Protein AF-0000000066668862 (afdb_homodimer)

Secondary structure (DSSP, 8-state):
----B----EEEEETTS-EEESSS-EEEES-GGGSHHHHTTSSEEEE--S-TTS-SS-EEEEEETTEEEEEE-S-SS-EEEE-TT----EEE-SS-EE--TT-EEEETTEEEEEEE-SS---/----B----EEEEETTS-EEESSS-EEEES-GGGSHHHHTTSSEEEE--S-TTS-SS-EEEEEETTEEEEEE-S-SS-EEEE-TT----EEE-SS-EE--TT-EEEETTEEEEEEE-SS---

Radius of gyration: 17.44 Å; Cα contacts (8 Å, |Δi|>4): 646; chains: 2; bounding box: 41×53×40 Å

InterPro domains:
  IPR000253 Forkhead-associated (FHA) domain [PF00498] (26-107)
  IPR000253 Forkhead-associated (FHA) domain [PS50006] (26-81)
  IPR008984 SMAD/FHA domain superfamily [SSF49879] (19-117)

Organism: Nocardia brasiliensis (strain ATCC 700358 / HUJEG-1) (NCBI:txid1133849)

Foldseek 3Di:
DQDDQDDFQFWWAKPVGDTHTQRAKEFEFQASCVDPCCVVVRHPYDHDHDDPQTHNGFKMWHADPSWIWIAGPPGPNAKWKDAAPDPDTDGHHRDIDTDDAQMWMDRPNIIIHTHGDPPDDD/DQDDQDDFQFWWAKPVGDTHTQRAKEFEFQASCVDPCCVVVRHPYDHDHDDPQTHNGFKMWHADPSWIWIAGPPRPNAKWKDAAPDPDTDGHHRDIDTDDAQMWMDRPHIIIHTHGDPPPDD

Sequence (244 aa):
MRPVLDRAVGALILENGTAYPLDRPYVIGRGPQADDAVRAATAAPIVIQRDRHVSRVHAYVSVDDGKVFVRDATATSGTFIAPPGTDQWTRITTSPTELRPGWSVRISDRVLTYRPDDHPTPMRPVLDRAVGALILENGTAYPLDRPYVIGRGPQADDAVRAATAAPIVIQRDRHVSRVHAYVSVDDGKVFVRDATATSGTFIAPPGTDQWTRITTSPTELRPGWSVRISDRVLTYRPDDHPTP

pLDDT: mean 91.56, std 14.8, range [28.53, 98.88]

Nearest PDB structures (foldseek):
  5a8i-assembly1_A  TM=7.185E-01  e=4.587E-07  Sulfolobus acidocaldarius
  2ff4-assembly1_A  TM=8.086E-01  e=5.808E-06  Mycobacterium tuberculosis H37Rv
  8p5x-assembly1_G  TM=7.667E-01  e=9.121E-06  Corynebacterium glutamicum ATCC 13032
  2aff-assembly1_A  TM=7.527E-01  e=2.126E-05  Homo sapiens
  5w7x-assembly2_A  TM=7.579E-01  e=1.293E-04  Homo sapiens

Structure (mmCIF, N/CA/C/O backbone):
data_AF-0000000066668862-model_v1
#
loop_
_entity.id
_entity.type
_entity.pdbx_description
1 polymer 'FHA domain-containing protein'
#
loop_
_atom_site.group_PDB
_atom_site.id
_atom_site.type_symbol
_atom_site.label_atom_id
_atom_site.label_alt_id
_atom_site.label_comp_id
_atom_site.label_asym_id
_atom_site.label_entity_id
_atom_site.label_seq_id
_atom_site.pdbx_PDB_ins_code
_atom_site.Cartn_x
_atom_site.Cartn_y
_atom_site.Cartn_z
_atom_site.occupancy
_atom_site.B_iso_or_equiv
_atom_site.auth_seq_id
_atom_site.auth_comp_id
_atom_site.auth_asym_id
_atom_site.auth_atom_id
_atom_site.pdbx_PDB_model_num
ATOM 1 N N . MET A 1 1 ? -13.789 -10.07 12.711 1 28.53 1 MET A N 1
ATOM 2 C CA . MET A 1 1 ? -14.594 -9.484 11.641 1 28.53 1 MET A CA 1
ATOM 3 C C . MET A 1 1 ? -13.781 -8.477 10.836 1 28.53 1 MET A C 1
ATOM 5 O O . MET A 1 1 ? -13.156 -7.578 11.406 1 28.53 1 MET A O 1
ATOM 9 N N . ARG A 1 2 ? -13.266 -8.875 9.727 1 38.34 2 ARG A N 1
ATOM 10 C CA . ARG A 1 2 ? -12.422 -7.969 8.953 1 38.34 2 ARG A CA 1
ATOM 11 C C . ARG A 1 2 ? -13.164 -6.684 8.609 1 38.34 2 ARG A C 1
ATOM 13 O O . ARG A 1 2 ? -14.32 -6.723 8.18 1 38.34 2 ARG A O 1
ATOM 20 N N . PRO A 1 3 ? -12.617 -5.617 8.914 1 41.16 3 PRO A N 1
ATOM 21 C CA . PRO A 1 3 ? -13.398 -4.383 8.789 1 41.16 3 PRO A CA 1
ATOM 22 C C . PRO A 1 3 ? -13.945 -4.172 7.375 1 41.16 3 PRO A C 1
ATOM 24 O O . PRO A 1 3 ? -13.336 -4.629 6.402 1 41.16 3 PRO A O 1
ATOM 27 N N . VAL A 1 4 ? -15.211 -4 7.25 1 42.44 4 VAL A N 1
ATOM 28 C CA . VAL A 1 4 ? -15.922 -3.527 6.07 1 42.44 4 VAL A CA 1
ATOM 29 C C . VAL A 1 4 ? -15.141 -2.393 5.414 1 42.44 4 VAL A C 1
ATOM 31 O O . VAL A 1 4 ? -14.672 -1.479 6.098 1 42.44 4 VAL A O 1
ATOM 34 N N . LEU A 1 5 ? -14.469 -2.723 4.293 1 51.69 5 LEU A N 1
ATOM 35 C CA . LEU A 1 5 ? -13.773 -1.632 3.613 1 51.69 5 LEU A CA 1
ATOM 36 C C . LEU A 1 5 ? -14.742 -0.509 3.26 1 51.69 5 LEU A C 1
ATOM 38 O O . LEU A 1 5 ? -15.844 -0.766 2.764 1 51.69 5 LEU A O 1
ATOM 42 N N . ASP A 1 6 ? -14.57 0.548 3.859 1 60.47 6 ASP A N 1
ATOM 43 C CA . ASP A 1 6 ? -15.352 1.758 3.637 1 60.47 6 ASP A CA 1
ATOM 44 C C . ASP A 1 6 ? -15.031 2.379 2.279 1 60.47 6 ASP A C 1
ATOM 46 O O . ASP A 1 6 ? -14.008 2.053 1.669 1 60.47 6 ASP A O 1
ATOM 50 N N . ARG A 1 7 ? -15.977 2.936 1.61 1 76.31 7 ARG A N 1
ATOM 51 C CA . ARG A 1 7 ? -15.719 3.85 0.502 1 76.31 7 ARG A CA 1
ATOM 52 C C . ARG A 1 7 ? -14.586 4.812 0.844 1 76.31 7 ARG A C 1
ATOM 54 O O . ARG A 1 7 ? -14.547 5.371 1.942 1 76.31 7 ARG A O 1
ATOM 61 N N . ALA A 1 8 ? -13.609 4.832 -0.109 1 91.56 8 ALA A N 1
ATOM 62 C CA . ALA A 1 8 ? -12.5 5.746 0.144 1 91.56 8 ALA A CA 1
ATOM 63 C C . ALA A 1 8 ? -12.992 7.191 0.235 1 91.56 8 ALA A C 1
ATOM 65 O O . ALA A 1 8 ? -13.828 7.621 -0.562 1 91.56 8 ALA A O 1
ATOM 66 N N . VAL A 1 9 ? -12.578 7.902 1.151 1 93.94 9 VAL A N 1
ATOM 67 C CA . VAL A 1 9 ? -12.938 9.305 1.314 1 93.94 9 VAL A CA 1
ATOM 68 C C . VAL A 1 9 ? -12.008 10.18 0.476 1 93.94 9 VAL A C 1
ATOM 70 O O . VAL A 1 9 ? -12.195 11.391 0.39 1 93.94 9 VAL A O 1
ATOM 73 N N . GLY A 1 10 ? -11.07 9.633 -0.151 1 96.75 10 GLY A N 1
ATOM 74 C CA . GLY A 1 10 ? -10 10.258 -0.915 1 96.75 10 GLY A CA 1
ATOM 75 C C . GLY A 1 10 ? -8.734 9.43 -0.948 1 96.75 10 GLY A C 1
ATOM 76 O O . GLY A 1 10 ? -8.789 8.195 -0.902 1 96.75 10 GLY A O 1
ATOM 77 N N . ALA A 1 11 ? -7.641 10.109 -1.161 1 98.19 11 ALA A N 1
ATOM 78 C CA . ALA A 1 11 ? -6.355 9.422 -1.232 1 98.19 11 ALA A CA 1
ATOM 79 C C . ALA A 1 11 ? -5.242 10.266 -0.619 1 98.19 11 ALA A C 1
ATOM 81 O O . ALA A 1 11 ? -5.344 11.492 -0.563 1 98.19 11 ALA A O 1
ATOM 82 N N . LEU A 1 12 ? -4.297 9.617 -0.032 1 98.31 12 LEU A N 1
ATOM 83 C CA . LEU A 1 12 ? -3.012 10.234 0.285 1 98.31 12 LEU A CA 1
ATOM 84 C C . LEU A 1 12 ? -2.062 10.156 -0.907 1 98.31 12 LEU A C 1
ATOM 86 O O . LEU A 1 12 ? -1.778 9.07 -1.412 1 98.31 12 LEU A O 1
ATOM 90 N N . ILE A 1 13 ? -1.601 11.266 -1.36 1 98 13 ILE A N 1
ATOM 91 C CA . ILE A 1 13 ? -0.824 11.328 -2.594 1 98 13 ILE A CA 1
ATOM 92 C C . ILE A 1 13 ? 0.616 11.727 -2.281 1 98 13 ILE A C 1
ATOM 94 O O . ILE A 1 13 ? 0.86 12.805 -1.729 1 98 13 ILE A O 1
ATOM 98 N N . LEU A 1 14 ? 1.562 10.844 -2.654 1 96.81 14 LEU A N 1
ATOM 99 C CA . LEU A 1 14 ? 2.979 11.18 -2.572 1 96.81 14 LEU A CA 1
ATOM 100 C C . LEU A 1 14 ? 3.363 12.18 -3.658 1 96.81 14 LEU A C 1
ATOM 102 O O . LEU A 1 14 ? 2.656 12.32 -4.66 1 96.81 14 LEU A O 1
ATOM 106 N N . GLU A 1 15 ? 4.473 12.781 -3.463 1 93.94 15 GLU A N 1
ATOM 107 C CA . GLU A 1 15 ? 4.922 13.82 -4.387 1 93.94 15 GLU A CA 1
ATOM 108 C C . GLU A 1 15 ? 5.094 13.266 -5.797 1 93.94 15 GLU A C 1
ATOM 110 O O . GLU A 1 15 ? 4.879 13.977 -6.781 1 93.94 15 GLU A O 1
ATOM 115 N N . ASN A 1 16 ? 5.477 12.031 -5.84 1 91.88 16 ASN A N 1
ATOM 116 C CA . ASN A 1 16 ? 5.703 11.438 -7.156 1 91.88 16 ASN A CA 1
ATOM 117 C C . ASN A 1 16 ? 4.395 10.984 -7.801 1 91.88 16 ASN A C 1
ATOM 119 O O . ASN A 1 16 ? 4.406 10.391 -8.883 1 91.88 16 ASN A O 1
ATOM 123 N N . GLY A 1 17 ? 3.336 11.164 -7.164 1 94.25 17 GLY A N 1
ATOM 124 C CA . GLY A 1 17 ? 2.037 10.844 -7.738 1 94.25 17 GLY A CA 1
ATOM 125 C C . GLY A 1 17 ? 1.466 9.531 -7.238 1 94.25 17 GLY A C 1
ATOM 126 O O . GLY A 1 17 ? 0.327 9.188 -7.559 1 94.25 17 GLY A O 1
ATOM 127 N N . THR A 1 18 ? 2.189 8.789 -6.488 1 95.44 18 THR A N 1
ATOM 128 C CA . THR A 1 18 ? 1.672 7.551 -5.91 1 95.44 18 THR A CA 1
ATOM 129 C C . THR A 1 18 ? 0.502 7.844 -4.977 1 95.44 18 THR A C 1
ATOM 131 O O . THR A 1 18 ? 0.62 8.664 -4.062 1 95.44 18 THR A O 1
ATOM 134 N N . ALA A 1 19 ? -0.588 7.148 -5.262 1 97.88 19 ALA A N 1
ATOM 135 C CA . ALA A 1 19 ? -1.798 7.426 -4.492 1 97.88 19 ALA A CA 1
ATOM 136 C C . ALA A 1 19 ? -2.211 6.207 -3.668 1 97.88 19 ALA A C 1
ATOM 138 O O . ALA A 1 19 ? -2.221 5.082 -4.172 1 97.88 19 ALA A O 1
ATOM 139 N N . TYR A 1 20 ? -2.48 6.422 -2.404 1 97.75 20 TYR A N 1
ATOM 140 C CA . TYR A 1 20 ? -2.992 5.422 -1.478 1 97.75 20 TYR A CA 1
ATOM 141 C C . TYR A 1 20 ? -4.441 5.711 -1.105 1 97.75 20 TYR A C 1
ATOM 143 O O . TYR A 1 20 ? -4.73 6.703 -0.434 1 97.75 20 TYR A O 1
ATOM 151 N N . PRO A 1 21 ? -5.355 4.867 -1.525 1 96.06 21 PRO A N 1
ATOM 152 C CA . PRO A 1 21 ? -6.754 5.133 -1.187 1 96.06 21 PRO A CA 1
ATOM 153 C C . PRO A 1 21 ? -6.996 5.195 0.32 1 96.06 21 PRO A C 1
ATOM 155 O O . PRO A 1 21 ? -6.422 4.406 1.074 1 96.06 21 PRO A O 1
ATOM 158 N N . LEU A 1 22 ? -7.812 6.137 0.758 1 95.38 22 LEU A N 1
ATOM 159 C CA . LEU A 1 22 ? -8.117 6.312 2.174 1 95.38 22 LEU A CA 1
ATOM 160 C C . LEU A 1 22 ? -9.422 5.621 2.543 1 95.38 22 LEU A C 1
ATOM 162 O O . LEU A 1 22 ? -10.406 6.285 2.867 1 95.38 22 LEU A O 1
ATOM 166 N N . ASP A 1 23 ? -9.344 4.406 2.568 1 92.44 23 ASP A N 1
ATOM 167 C CA . ASP A 1 23 ? -10.469 3.555 2.93 1 92.44 23 ASP A CA 1
ATOM 168 C C . ASP A 1 23 ? -10.07 2.527 3.984 1 92.44 23 ASP A C 1
ATOM 170 O O . ASP A 1 23 ? -10.805 1.571 4.238 1 92.44 23 ASP A O 1
ATOM 174 N N . ARG A 1 24 ? -8.828 2.703 4.516 1 92.75 24 ARG A N 1
ATOM 175 C CA . ARG A 1 24 ? -8.266 1.82 5.535 1 92.75 24 ARG A CA 1
ATOM 176 C C . ARG A 1 24 ? -7.156 2.516 6.309 1 92.75 24 ARG A C 1
ATOM 178 O O . ARG A 1 24 ? -6.676 3.574 5.898 1 92.75 24 ARG A O 1
ATOM 185 N N . PRO A 1 25 ? -6.832 1.859 7.41 1 96.06 25 PRO A N 1
ATOM 186 C CA . PRO A 1 25 ? -5.664 2.406 8.102 1 96.06 25 PRO A CA 1
ATOM 187 C C . PRO A 1 25 ? -4.352 2.084 7.391 1 96.06 25 PRO A C 1
ATOM 189 O O . PRO A 1 25 ? -4.25 1.06 6.711 1 96.06 25 PRO A O 1
ATOM 192 N N . TYR A 1 26 ? -3.389 2.977 7.586 1 98.31 26 TYR A N 1
ATOM 193 C CA . TYR A 1 26 ? -2.039 2.783 7.062 1 98.31 26 TYR A CA 1
ATOM 194 C C . TYR A 1 26 ? -1.003 2.922 8.172 1 98.31 26 TYR A C 1
ATOM 196 O O . TYR A 1 26 ? -1.2 3.68 9.125 1 98.31 26 TYR A O 1
ATOM 204 N N . VAL A 1 27 ? 0.008 2.17 8.062 1 98.75 27 VAL A N 1
ATOM 205 C CA . VAL A 1 27 ? 1.233 2.352 8.836 1 98.75 27 VAL A CA 1
ATOM 206 C C . VAL A 1 27 ? 2.367 2.787 7.91 1 98.75 27 VAL A C 1
ATOM 208 O O . VAL A 1 27 ? 2.643 2.131 6.902 1 98.75 27 VAL A O 1
ATOM 211 N N . ILE A 1 28 ? 2.906 3.928 8.266 1 98.62 28 ILE A N 1
ATOM 212 C CA . ILE A 1 28 ? 3.957 4.508 7.438 1 98.62 28 ILE A CA 1
ATOM 213 C C . ILE A 1 28 ? 5.312 4.332 8.125 1 98.62 28 ILE A C 1
ATOM 215 O O . ILE A 1 28 ? 5.445 4.586 9.32 1 98.62 28 ILE A O 1
ATOM 219 N N . GLY A 1 29 ? 6.312 3.934 7.43 1 97.81 29 GLY A N 1
ATOM 220 C CA . GLY A 1 29 ? 7.66 3.85 7.977 1 97.81 29 GLY A CA 1
ATOM 221 C C . GLY A 1 29 ? 8.625 3.102 7.074 1 97.81 29 GLY A C 1
ATOM 222 O O . GLY A 1 29 ? 8.281 2.746 5.945 1 97.81 29 GLY A O 1
ATOM 223 N N . ARG A 1 30 ? 9.859 2.891 7.492 1 95.25 30 ARG A N 1
ATOM 224 C CA . ARG A 1 30 ? 10.875 2.145 6.762 1 95.25 30 ARG A CA 1
ATOM 225 C C . ARG A 1 30 ? 10.609 0.645 6.824 1 95.25 30 ARG A C 1
ATOM 227 O O . ARG A 1 30 ? 10.977 -0.095 5.91 1 95.25 30 ARG A O 1
ATOM 234 N N . GLY A 1 31 ? 9.969 0.181 7.895 1 95.88 31 GLY A N 1
ATOM 235 C CA . GLY A 1 31 ? 9.656 -1.215 8.156 1 95.88 31 GLY A CA 1
ATOM 236 C C . GLY A 1 31 ? 8.312 -1.404 8.836 1 95.88 31 GLY A C 1
ATOM 237 O O . GLY A 1 31 ? 8.25 -1.905 9.961 1 95.88 31 GLY A O 1
ATOM 238 N N . PRO A 1 32 ? 7.254 -1.019 8.078 1 97.25 32 PRO A N 1
ATOM 239 C CA . PRO A 1 32 ? 5.926 -1.04 8.695 1 97.25 32 PRO A CA 1
ATOM 240 C C . PRO A 1 32 ? 5.523 -2.432 9.18 1 97.25 32 PRO A C 1
ATOM 242 O O . PRO A 1 32 ? 4.629 -2.564 10.023 1 97.25 32 PRO A O 1
ATOM 245 N N . GLN A 1 33 ? 6.223 -3.436 8.688 1 95.88 33 GLN A N 1
ATOM 246 C CA . GLN A 1 33 ? 5.926 -4.801 9.102 1 95.88 33 GLN A CA 1
ATOM 247 C C . GLN A 1 33 ? 6.23 -5.004 10.586 1 95.88 33 GLN A C 1
ATOM 249 O O . GLN A 1 33 ? 5.824 -6.004 11.18 1 95.88 33 GLN A O 1
ATOM 254 N N . ALA A 1 34 ? 6.953 -4.113 11.156 1 97.62 34 ALA A N 1
ATOM 255 C CA . ALA A 1 34 ? 7.23 -4.184 12.586 1 97.62 34 ALA A CA 1
ATOM 256 C C . ALA A 1 34 ? 5.973 -3.906 13.406 1 97.62 34 ALA A C 1
ATOM 258 O O . ALA A 1 34 ? 5.941 -4.152 14.609 1 97.62 34 ALA A O 1
ATOM 259 N N . ASP A 1 35 ? 4.93 -3.379 12.836 1 97.88 35 ASP A N 1
ATOM 260 C CA . ASP A 1 35 ? 3.656 -3.1 13.492 1 97.88 35 ASP A CA 1
ATOM 261 C C . ASP A 1 35 ? 2.719 -4.301 13.398 1 97.88 35 ASP A C 1
ATOM 263 O O . ASP A 1 35 ? 2.57 -4.906 12.336 1 97.88 35 ASP A O 1
ATOM 267 N N . ASP A 1 36 ? 2.021 -4.543 14.445 1 96.62 36 ASP A N 1
ATOM 268 C CA . ASP A 1 36 ? 1.137 -5.699 14.531 1 96.62 36 ASP A CA 1
ATOM 269 C C . ASP A 1 36 ? -0.021 -5.582 13.547 1 96.62 36 ASP A C 1
ATOM 271 O O . ASP A 1 36 ? -0.464 -6.586 12.977 1 96.62 36 ASP A O 1
ATOM 275 N N . ALA A 1 37 ? -0.556 -4.43 13.367 1 96.44 37 ALA A N 1
ATOM 276 C CA . ALA A 1 37 ? -1.706 -4.25 12.484 1 96.44 37 ALA A CA 1
ATOM 277 C C . ALA A 1 37 ? -1.347 -4.586 11.039 1 96.44 37 ALA A C 1
ATOM 279 O O . ALA A 1 37 ? -2.184 -5.09 10.289 1 96.44 37 ALA A O 1
ATOM 280 N N . VAL A 1 38 ? -0.085 -4.273 10.648 1 97.44 38 VAL A N 1
ATOM 281 C CA . VAL A 1 38 ? 0.371 -4.617 9.305 1 97.44 38 VAL A CA 1
ATOM 282 C C . VAL A 1 38 ? 0.588 -6.125 9.195 1 97.44 38 VAL A C 1
ATOM 284 O O . VAL A 1 38 ? 0.171 -6.75 8.227 1 97.44 38 VAL A O 1
ATOM 287 N N . ARG A 1 39 ? 1.138 -6.699 10.234 1 95.69 39 ARG A N 1
ATOM 288 C CA . ARG A 1 39 ? 1.365 -8.141 10.219 1 95.69 39 ARG A CA 1
ATOM 289 C C . ARG A 1 39 ? 0.046 -8.906 10.156 1 95.69 39 ARG A C 1
ATOM 291 O O . ARG A 1 39 ? -0.038 -9.961 9.531 1 95.69 39 ARG A O 1
ATOM 298 N N . ALA A 1 40 ? -0.906 -8.328 10.812 1 92.56 40 ALA A N 1
ATOM 299 C CA . ALA A 1 40 ? -2.225 -8.953 10.859 1 92.56 40 ALA A CA 1
ATOM 300 C C . ALA A 1 40 ? -3.068 -8.547 9.656 1 92.56 40 ALA A C 1
ATOM 302 O O . ALA A 1 40 ? -4.219 -8.969 9.523 1 92.56 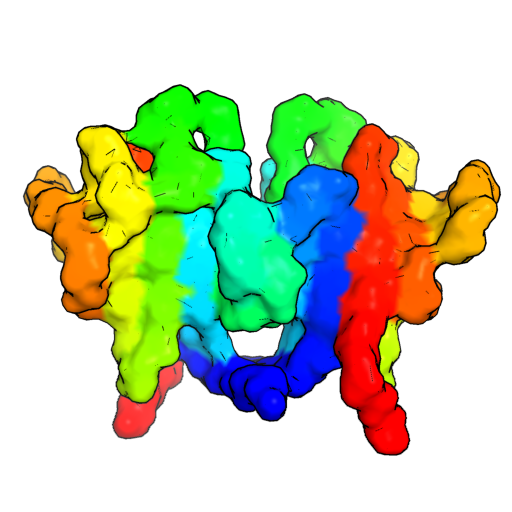40 ALA A O 1
ATOM 303 N N . ALA A 1 41 ? -2.549 -7.703 8.812 1 93.25 41 ALA A N 1
ATOM 304 C CA . ALA A 1 41 ? -3.207 -7.23 7.594 1 93.25 41 ALA A CA 1
ATOM 305 C C . ALA A 1 41 ? -4.488 -6.465 7.926 1 93.25 41 ALA A C 1
ATOM 307 O O . ALA A 1 41 ? -5.457 -6.504 7.164 1 93.25 41 ALA A O 1
ATOM 308 N N . THR A 1 42 ? -4.52 -5.863 9.094 1 92.88 42 THR A N 1
ATOM 309 C CA . THR A 1 42 ? -5.648 -5.008 9.438 1 92.88 42 THR A CA 1
ATOM 310 C C . THR A 1 42 ? -5.336 -3.545 9.133 1 92.88 42 THR A C 1
ATOM 312 O O . THR A 1 42 ? -6.223 -2.691 9.188 1 92.88 42 THR A O 1
ATOM 315 N N . ALA A 1 43 ? -4.137 -3.277 8.812 1 95.62 43 ALA A N 1
ATOM 316 C CA . ALA A 1 43 ? -3.652 -2.033 8.219 1 95.62 43 ALA A CA 1
ATOM 317 C C . ALA A 1 43 ? -2.74 -2.312 7.031 1 95.62 43 ALA A C 1
ATOM 319 O O . ALA A 1 43 ? -2.164 -3.396 6.922 1 95.62 43 ALA A O 1
ATOM 320 N N . ALA A 1 44 ? -2.701 -1.414 6.172 1 97.12 44 ALA A N 1
ATOM 321 C CA . ALA A 1 44 ? -1.798 -1.56 5.035 1 97.12 44 ALA A CA 1
ATOM 322 C C . ALA A 1 44 ? -0.51 -0.771 5.25 1 97.12 44 ALA A C 1
ATOM 324 O O . ALA A 1 44 ? -0.5 0.226 5.977 1 97.12 44 ALA A O 1
ATOM 325 N N . PRO A 1 45 ? 0.562 -1.191 4.625 1 98 45 PRO A N 1
ATOM 326 C CA . PRO A 1 45 ? 1.839 -0.488 4.762 1 98 45 PRO A CA 1
ATOM 327 C C . PRO A 1 45 ? 2.02 0.613 3.719 1 98 45 PRO A C 1
ATOM 329 O O . PRO A 1 45 ? 1.592 0.46 2.572 1 98 45 PRO A O 1
ATOM 332 N N . ILE A 1 46 ? 2.566 1.67 4.09 1 97.94 46 ILE A N 1
ATOM 333 C CA . ILE A 1 46 ? 3.246 2.621 3.217 1 97.94 46 ILE A CA 1
ATOM 334 C C . ILE A 1 46 ? 4.738 2.646 3.541 1 97.94 46 ILE A C 1
ATOM 336 O O . ILE A 1 46 ? 5.148 3.193 4.566 1 97.94 46 ILE A O 1
ATOM 340 N N . VAL A 1 47 ? 5.469 2.111 2.682 1 95.62 47 VAL A N 1
ATOM 341 C CA . VAL A 1 47 ? 6.891 1.926 2.959 1 95.62 47 VAL A CA 1
ATOM 342 C C . VAL A 1 47 ? 7.684 3.109 2.408 1 95.62 47 VAL A C 1
ATOM 344 O O . VAL A 1 47 ? 7.59 3.43 1.222 1 95.62 47 VAL A O 1
ATOM 347 N N . ILE A 1 48 ? 8.391 3.764 3.227 1 92.38 48 ILE A N 1
ATOM 348 C CA . ILE A 1 48 ? 9.352 4.793 2.846 1 92.38 48 ILE A CA 1
ATOM 349 C C . ILE A 1 48 ? 10.766 4.238 2.957 1 92.38 48 ILE A C 1
ATOM 351 O O . ILE A 1 48 ? 11.242 3.947 4.055 1 92.38 48 ILE A O 1
ATOM 355 N N . GLN A 1 49 ? 11.398 4.027 1.883 1 80.81 49 GLN A N 1
ATOM 356 C CA . GLN A 1 49 ? 12.672 3.312 1.888 1 80.81 49 GLN A CA 1
ATOM 357 C C . GLN A 1 49 ? 13.852 4.277 1.99 1 80.81 49 GLN A C 1
ATOM 359 O O . GLN A 1 49 ? 13.711 5.469 1.697 1 80.81 49 GLN A O 1
ATOM 364 N N . ARG A 1 50 ? 14.953 3.695 2.33 1 79.5 50 ARG A N 1
ATOM 365 C CA . ARG A 1 50 ? 16.312 4.211 2.266 1 79.5 50 ARG A CA 1
ATOM 366 C C . ARG A 1 50 ? 16.406 5.598 2.895 1 79.5 50 ARG A C 1
ATOM 368 O O . ARG A 1 50 ? 17.047 6.496 2.342 1 79.5 50 ARG A O 1
ATOM 375 N N . ASP A 1 51 ? 15.789 5.855 3.971 1 89.44 51 ASP A N 1
ATOM 376 C CA . ASP A 1 51 ? 15.875 7.113 4.703 1 89.44 51 ASP A CA 1
ATOM 377 C C . ASP A 1 51 ? 16.078 6.871 6.199 1 89.44 51 ASP A C 1
ATOM 379 O O . ASP A 1 51 ? 15.148 6.426 6.887 1 89.44 51 ASP A O 1
ATOM 383 N N . ARG A 1 52 ? 17.219 7.184 6.676 1 91.75 52 ARG A N 1
ATOM 384 C CA . ARG A 1 52 ? 17.578 6.895 8.062 1 91.75 52 ARG A CA 1
ATOM 385 C C . ARG A 1 52 ? 16.781 7.766 9.023 1 91.75 52 ARG A C 1
ATOM 387 O O . ARG A 1 52 ? 16.734 7.492 10.227 1 91.75 52 ARG A O 1
ATOM 394 N N . HIS A 1 53 ? 16.234 8.781 8.547 1 95.12 53 HIS A N 1
ATOM 395 C CA . HIS A 1 53 ? 15.461 9.688 9.398 1 95.12 53 HIS A CA 1
ATOM 396 C C . HIS A 1 53 ? 14.023 9.203 9.562 1 95.12 53 HIS A C 1
ATOM 398 O O . HIS A 1 53 ? 13.25 9.797 10.32 1 95.12 53 HIS A O 1
ATOM 404 N N . VAL A 1 54 ? 13.68 8.211 8.922 1 97.5 54 VAL A N 1
ATOM 405 C CA . VAL A 1 54 ? 12.352 7.609 9.023 1 97.5 54 VAL A CA 1
ATOM 406 C C . VAL A 1 54 ? 12.406 6.387 9.938 1 97.5 54 VAL A C 1
ATOM 408 O O . VAL A 1 54 ? 13.18 5.457 9.695 1 97.5 54 VAL A O 1
ATOM 411 N N . SER A 1 55 ? 11.648 6.375 11.039 1 97.88 55 SER A N 1
ATOM 412 C CA . SER A 1 55 ? 11.586 5.242 11.961 1 97.88 55 SER A CA 1
ATOM 413 C C . SER A 1 55 ? 10.953 4.027 11.297 1 97.88 55 SER A C 1
ATOM 415 O O . SER A 1 55 ? 10.297 4.148 10.258 1 97.88 55 SER A O 1
ATOM 417 N N . ARG A 1 56 ? 11.227 2.799 11.828 1 96.62 56 ARG A N 1
ATOM 418 C CA . ARG A 1 56 ? 10.594 1.585 11.32 1 96.62 56 ARG A CA 1
ATOM 419 C C . ARG A 1 56 ? 9.078 1.735 11.258 1 96.62 56 ARG A C 1
ATOM 421 O 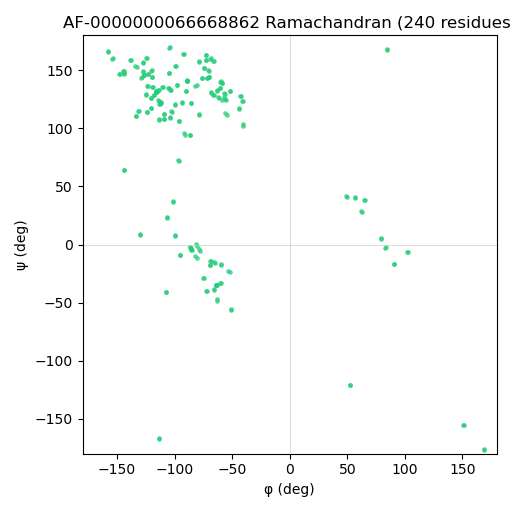O . ARG A 1 56 ? 8.469 1.484 10.219 1 96.62 56 ARG A O 1
ATOM 428 N N . VAL A 1 57 ? 8.516 2.057 12.344 1 98.12 57 VAL A N 1
ATOM 429 C CA . VAL A 1 57 ? 7.129 2.51 12.438 1 98.12 57 VAL A CA 1
ATOM 430 C C . VAL A 1 57 ? 7.094 3.998 12.781 1 98.12 57 VAL A C 1
ATOM 432 O O . VAL A 1 57 ? 7.352 4.383 13.922 1 98.12 57 VAL A O 1
ATOM 435 N N . HIS A 1 58 ? 6.715 4.82 11.789 1 98.81 58 HIS A N 1
ATOM 436 C CA . HIS A 1 58 ? 6.957 6.25 11.945 1 98.81 58 HIS A CA 1
ATOM 437 C C . HIS A 1 58 ? 5.656 7.004 12.211 1 98.81 58 HIS A C 1
ATOM 439 O O . HIS A 1 58 ? 5.637 7.949 13 1 98.81 58 HIS A O 1
ATOM 445 N N . ALA A 1 59 ? 4.598 6.652 11.531 1 98.88 59 ALA A N 1
ATOM 446 C CA . ALA A 1 59 ? 3.314 7.34 11.656 1 98.88 59 ALA A CA 1
ATOM 447 C C . ALA A 1 59 ? 2.156 6.41 11.312 1 98.88 59 ALA A C 1
ATOM 449 O O . ALA A 1 59 ? 2.354 5.367 10.688 1 98.88 59 ALA A O 1
ATOM 450 N N . TYR A 1 60 ? 1.037 6.766 11.75 1 98.81 60 TYR A N 1
ATOM 451 C CA . TYR A 1 60 ? -0.214 6.07 11.469 1 98.81 60 TYR A CA 1
ATOM 452 C C . TYR A 1 60 ? -1.203 6.988 10.758 1 98.81 60 TYR A C 1
ATOM 454 O O . TYR A 1 60 ? -1.269 8.18 11.055 1 98.81 60 TYR A O 1
ATOM 462 N N . VAL A 1 61 ? -1.949 6.441 9.883 1 98.69 61 VAL A N 1
ATOM 463 C CA . VAL A 1 61 ? -3.1 7.09 9.266 1 98.69 61 VAL A CA 1
ATOM 464 C C . VAL A 1 61 ? -4.352 6.238 9.477 1 98.69 61 VAL A C 1
ATOM 466 O O . VAL A 1 61 ? -4.305 5.016 9.352 1 98.69 61 VAL A O 1
ATOM 469 N N . SER A 1 62 ? -5.406 6.883 9.82 1 97.69 62 SER A N 1
ATOM 470 C CA . SER A 1 62 ? -6.68 6.184 9.969 1 97.69 62 SER A CA 1
ATOM 471 C C . SER A 1 62 ? -7.828 6.996 9.375 1 97.69 62 SER A C 1
ATOM 473 O O . SER A 1 62 ? -7.676 8.195 9.109 1 97.69 62 SER A O 1
ATOM 475 N N . VAL A 1 63 ? -8.883 6.324 9.07 1 94.31 63 VAL A N 1
ATOM 476 C CA . VAL A 1 63 ? -10.133 6.93 8.617 1 94.31 63 VAL A CA 1
ATOM 477 C C . VAL A 1 63 ? -11.266 6.559 9.57 1 94.31 63 VAL A C 1
ATOM 479 O O . VAL A 1 63 ? -11.539 5.375 9.789 1 94.31 63 VAL A O 1
ATOM 482 N N . ASP A 1 64 ? -11.781 7.52 10.148 1 92.31 64 ASP A N 1
ATOM 483 C CA . ASP A 1 64 ? -12.875 7.332 11.102 1 92.31 64 ASP A CA 1
ATOM 484 C C . ASP A 1 64 ? -14.031 8.289 10.797 1 92.31 64 ASP A C 1
ATOM 486 O O . ASP A 1 64 ? -13.867 9.508 10.859 1 92.31 64 ASP A O 1
ATOM 490 N N . ASP A 1 65 ? -15.18 7.711 10.414 1 90.12 65 ASP A N 1
ATOM 491 C CA . ASP A 1 65 ? -16.375 8.492 10.141 1 90.12 65 ASP A CA 1
ATOM 492 C C . ASP A 1 65 ? -16.109 9.547 9.062 1 90.12 65 ASP A C 1
ATOM 494 O O . ASP A 1 65 ? -16.391 10.727 9.266 1 90.12 65 ASP A O 1
ATOM 498 N N . GLY A 1 66 ? -15.391 9.164 8.086 1 89.75 66 GLY A N 1
ATOM 499 C CA . GLY A 1 66 ? -15.164 10.016 6.93 1 89.75 66 GLY A CA 1
ATOM 500 C C . GLY A 1 66 ? -14.047 11.023 7.133 1 89.75 66 GLY A C 1
ATOM 501 O O . GLY A 1 66 ? -13.734 11.805 6.23 1 89.75 66 GLY A O 1
ATOM 502 N N . LYS A 1 67 ? -13.562 10.977 8.273 1 95.44 67 LYS A N 1
ATOM 503 C CA . LYS A 1 67 ? -12.461 11.891 8.586 1 95.44 67 LYS A CA 1
ATOM 504 C C . LYS A 1 67 ? -11.125 11.148 8.617 1 95.44 67 LYS A C 1
ATOM 506 O O . LYS A 1 67 ? -11.062 9.984 9.031 1 95.44 67 LYS A O 1
ATOM 511 N N . VAL A 1 68 ? -10.102 11.867 8.219 1 97.81 68 VAL A N 1
ATOM 512 C CA . VAL A 1 68 ? -8.766 11.281 8.18 1 97.81 68 VAL A CA 1
ATOM 513 C C . VAL A 1 68 ? -7.953 11.773 9.375 1 97.81 68 VAL A C 1
ATOM 515 O O . VAL A 1 68 ? -7.969 12.969 9.695 1 97.81 68 VAL A O 1
ATOM 518 N N . PHE A 1 69 ? -7.312 10.875 10.031 1 98.75 69 PHE A N 1
ATOM 519 C CA . PHE A 1 69 ? -6.453 11.219 11.156 1 98.75 69 PHE A CA 1
ATOM 520 C C . PHE A 1 69 ? -5.035 10.711 10.93 1 98.75 69 PHE A C 1
ATOM 522 O O . PHE A 1 69 ? -4.836 9.672 10.297 1 98.75 69 PHE A O 1
ATOM 529 N N . VAL A 1 70 ? -4.062 11.492 11.453 1 98.88 70 VAL A N 1
ATOM 530 C CA . VAL A 1 70 ? -2.658 11.102 11.453 1 98.88 70 VAL A CA 1
ATOM 531 C C . VAL A 1 70 ? -2.076 11.234 12.859 1 98.88 70 VAL A C 1
ATOM 533 O O . VAL A 1 70 ? -2.453 12.141 13.602 1 98.88 70 VAL A O 1
ATOM 536 N N . ARG A 1 71 ? -1.224 10.352 13.195 1 98.75 71 ARG A N 1
ATOM 537 C CA . ARG A 1 71 ? -0.511 10.477 14.461 1 98.75 71 ARG A CA 1
ATOM 538 C C . ARG A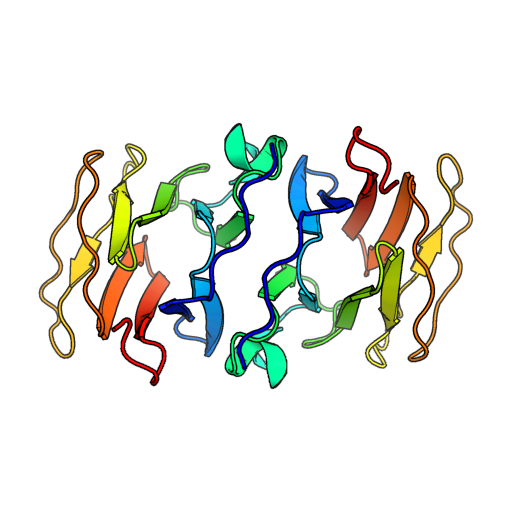 1 71 ? 0.922 9.969 14.336 1 98.75 71 ARG A C 1
ATOM 540 O O . ARG A 1 71 ? 1.204 9.086 13.531 1 98.75 71 ARG A O 1
ATOM 547 N N . ASP A 1 72 ? 1.737 10.578 15.102 1 98.88 72 ASP A N 1
ATOM 548 C CA . ASP A 1 72 ? 3.141 10.188 15.172 1 98.88 72 ASP A CA 1
ATOM 549 C C . ASP A 1 72 ? 3.311 8.906 15.984 1 98.88 72 ASP A C 1
ATOM 551 O O . ASP A 1 72 ? 2.57 8.664 16.938 1 98.88 72 ASP A O 1
ATOM 555 N N . ALA A 1 73 ? 4.234 8.039 15.594 1 98.38 73 ALA A N 1
ATOM 556 C CA . ALA A 1 73 ? 4.523 6.809 16.328 1 98.38 73 ALA A CA 1
ATOM 557 C C . ALA A 1 73 ? 5.789 6.953 17.172 1 98.38 73 ALA A C 1
ATOM 559 O O . ALA A 1 73 ? 6.617 6.043 17.219 1 98.38 73 ALA A O 1
ATOM 560 N N . THR A 1 74 ? 6.02 8.125 17.75 1 96.31 74 THR A N 1
ATOM 561 C CA . THR A 1 74 ? 7.16 8.461 18.594 1 96.31 74 THR A CA 1
ATOM 562 C C . THR A 1 74 ? 8.461 8.422 17.797 1 96.31 74 THR A C 1
ATOM 564 O O . THR A 1 74 ? 9.461 7.875 18.266 1 96.31 74 THR A O 1
ATOM 567 N N . ALA A 1 75 ? 8.352 8.867 16.625 1 95.94 75 ALA A N 1
ATOM 568 C CA . ALA A 1 75 ? 9.523 8.945 15.758 1 95.94 75 ALA A CA 1
ATOM 569 C C . ALA A 1 75 ? 10.477 10.055 16.203 1 95.94 75 ALA A C 1
ATOM 571 O O . ALA A 1 75 ? 10.031 11.109 16.656 1 95.94 75 ALA A O 1
ATOM 572 N N . THR A 1 76 ? 11.758 9.852 16.094 1 93.25 76 THR A N 1
ATOM 573 C CA . THR A 1 76 ? 12.781 10.797 16.5 1 93.25 76 THR A CA 1
ATOM 574 C C . THR A 1 76 ? 12.688 12.086 15.688 1 93.25 76 THR A C 1
ATOM 576 O O . THR A 1 76 ? 12.711 13.188 16.25 1 93.25 76 THR A O 1
ATOM 579 N N . SER A 1 77 ? 12.602 12.016 14.383 1 95.94 77 SER A N 1
ATOM 580 C CA . SER A 1 77 ? 12.594 13.172 13.5 1 95.94 77 SER A CA 1
ATOM 581 C C . SER A 1 77 ? 11.211 13.812 13.438 1 95.94 77 SER A C 1
ATOM 583 O O . SER A 1 77 ? 11.062 14.93 12.938 1 95.94 77 SER A O 1
ATOM 585 N N . GLY A 1 78 ? 10.242 13.117 13.961 1 98.31 78 GLY A N 1
ATOM 586 C CA . GLY A 1 78 ? 8.914 13.688 14.102 1 98.31 78 GLY A CA 1
ATOM 587 C C . GLY A 1 78 ? 8.07 13.555 12.844 1 98.31 78 GLY A C 1
ATOM 588 O O . GLY A 1 78 ? 8.578 13.18 11.789 1 98.31 78 GLY A O 1
ATOM 589 N N . THR A 1 79 ? 6.805 13.797 12.945 1 98.75 79 THR A N 1
ATOM 590 C CA . THR A 1 79 ? 5.793 13.898 11.898 1 98.75 79 THR A CA 1
ATOM 591 C C . THR A 1 79 ? 5.168 15.297 11.883 1 98.75 79 THR A C 1
ATOM 593 O O . THR A 1 79 ? 4.844 15.844 12.938 1 98.75 79 THR A O 1
ATOM 596 N N . PHE A 1 80 ? 5.02 15.852 10.734 1 98.81 80 PHE A N 1
ATOM 597 C CA . PHE A 1 80 ? 4.539 17.219 10.609 1 98.81 80 PHE A CA 1
ATOM 598 C C . PHE A 1 80 ? 3.352 17.297 9.656 1 98.81 80 PHE A C 1
ATOM 600 O O . PHE A 1 80 ? 3.254 16.516 8.711 1 98.81 80 PHE A O 1
ATOM 607 N N . ILE A 1 81 ? 2.441 18.25 9.914 1 98.88 81 ILE A N 1
ATOM 608 C CA . ILE A 1 81 ? 1.352 18.516 8.984 1 98.88 81 ILE A CA 1
ATOM 609 C C . ILE A 1 81 ? 1.318 20 8.641 1 98.88 81 ILE A C 1
ATOM 611 O O . ILE A 1 81 ? 1.85 20.828 9.391 1 98.88 81 ILE A O 1
ATOM 615 N N . ALA A 1 82 ? 0.723 20.297 7.48 1 98.56 82 ALA A N 1
ATOM 616 C CA . ALA A 1 82 ? 0.593 21.688 7.047 1 98.56 82 ALA A CA 1
ATOM 617 C C . ALA A 1 82 ? -0.676 21.891 6.223 1 98.56 82 ALA A C 1
ATOM 619 O O . ALA A 1 82 ? -1.075 21 5.461 1 98.56 82 ALA A O 1
ATOM 620 N N . PRO A 1 83 ? -1.264 23.047 6.34 1 97.5 83 PRO A N 1
ATOM 621 C CA . PRO A 1 83 ? -2.377 23.391 5.449 1 97.5 83 PRO A CA 1
ATOM 622 C C . PRO A 1 83 ? -1.935 23.594 4 1 97.5 83 PRO A C 1
ATOM 624 O O . PRO A 1 83 ? -0.743 23.766 3.734 1 97.5 83 PRO A O 1
ATOM 627 N N . PRO A 1 84 ? -2.949 23.484 3.148 1 96.12 84 PRO A N 1
ATOM 628 C CA . PRO A 1 84 ? -2.605 23.672 1.736 1 96.12 84 PRO A CA 1
ATOM 629 C C . PRO A 1 84 ? -2.018 25.047 1.449 1 96.12 84 PRO A C 1
ATOM 631 O O . PRO A 1 84 ? -2.469 26.047 2.02 1 96.12 84 PRO A O 1
ATOM 634 N N . GLY A 1 85 ? -1.035 25.016 0.605 1 91.75 85 GLY A N 1
ATOM 635 C CA . GLY A 1 85 ? -0.521 26.266 0.076 1 91.75 85 GLY A CA 1
ATOM 636 C C . GLY A 1 85 ? 0.415 26.984 1.033 1 91.75 85 GLY A C 1
ATOM 637 O O . GLY A 1 85 ? 0.778 28.141 0.81 1 91.75 85 GLY A O 1
ATOM 638 N N . THR A 1 86 ? 0.743 26.328 2.178 1 90.31 86 THR A N 1
ATOM 639 C CA . THR A 1 86 ? 1.663 26.969 3.109 1 90.31 86 THR A CA 1
ATOM 640 C C . THR A 1 86 ? 2.854 26.062 3.406 1 90.31 86 THR A C 1
ATOM 642 O O . THR A 1 86 ? 2.814 24.859 3.115 1 90.31 86 THR A O 1
ATOM 645 N N . ASP A 1 87 ? 3.938 26.656 3.893 1 89.75 87 ASP A N 1
ATOM 646 C CA . ASP A 1 87 ? 5.082 25.891 4.387 1 89.75 87 ASP A CA 1
ATOM 647 C C . ASP A 1 87 ? 5.152 25.938 5.914 1 89.75 87 ASP A C 1
ATOM 649 O O . ASP A 1 87 ? 6.234 25.859 6.492 1 89.75 87 ASP A O 1
ATOM 653 N N . GLN A 1 88 ? 4.055 26.172 6.488 1 96.56 88 GLN A N 1
ATOM 654 C CA . GLN A 1 88 ? 3.986 26.172 7.945 1 96.56 88 GLN A CA 1
ATOM 655 C C . GLN A 1 88 ? 3.736 24.766 8.477 1 96.56 88 GLN A C 1
ATOM 657 O O . GLN A 1 88 ? 2.586 24.375 8.68 1 96.56 88 GLN A O 1
ATOM 662 N N . TRP A 1 89 ? 4.738 24.156 8.773 1 98.19 89 TRP A N 1
ATOM 663 C CA . TRP A 1 89 ? 4.656 22.781 9.258 1 98.19 89 TRP A CA 1
ATOM 664 C C . TRP A 1 89 ? 4.516 22.734 10.773 1 98.19 89 TRP A C 1
ATOM 666 O O . TRP A 1 89 ? 5.23 23.438 11.492 1 98.19 89 TRP A O 1
ATOM 676 N N . THR A 1 90 ? 3.627 22 11.258 1 98.31 90 THR A N 1
ATOM 677 C CA . THR A 1 90 ? 3.406 21.797 12.688 1 98.31 90 THR A CA 1
ATOM 678 C C . THR A 1 90 ? 3.711 20.344 13.07 1 98.31 90 THR A C 1
ATOM 680 O O . THR A 1 90 ? 3.182 19.406 12.469 1 98.31 90 THR A O 1
ATOM 683 N N . ARG A 1 91 ? 4.574 20.156 14.008 1 98.56 91 ARG A N 1
ATOM 684 C CA . ARG A 1 91 ? 4.867 18.828 14.516 1 98.56 91 ARG A CA 1
ATOM 685 C C . ARG A 1 91 ? 3.678 18.25 15.281 1 98.56 91 ARG A C 1
ATOM 687 O O . ARG A 1 91 ? 3.098 18.938 16.125 1 98.56 91 ARG A O 1
ATOM 694 N N . ILE A 1 92 ? 3.314 17.078 14.969 1 98.75 92 ILE A N 1
ATOM 695 C CA . ILE A 1 92 ? 2.189 16.453 15.664 1 98.75 92 ILE A CA 1
ATOM 696 C C . ILE A 1 92 ? 2.703 15.414 16.656 1 98.75 92 ILE A C 1
ATOM 698 O O . ILE A 1 92 ? 3.885 15.062 16.641 1 98.75 92 ILE A O 1
ATOM 702 N N . THR A 1 93 ? 1.833 14.875 17.547 1 98.44 93 THR A N 1
ATOM 703 C CA . THR A 1 93 ? 2.195 13.953 18.609 1 98.44 93 THR A CA 1
ATOM 704 C C . THR A 1 93 ? 1.589 12.578 18.375 1 98.44 93 THR A C 1
ATOM 706 O O . THR A 1 93 ? 1.134 12.281 17.266 1 98.44 93 THR A O 1
ATOM 709 N N . THR A 1 94 ? 1.645 11.797 19.406 1 98.62 94 THR A N 1
ATOM 710 C CA . THR A 1 94 ? 1.089 10.445 19.312 1 98.62 94 THR A CA 1
ATOM 711 C C . THR A 1 94 ? -0.431 10.484 19.453 1 98.62 94 THR A C 1
ATOM 713 O O . THR A 1 94 ? -1.097 9.461 19.266 1 98.62 94 THR A O 1
ATOM 716 N N . SER A 1 95 ? -0.975 11.602 19.703 1 98.31 95 SER A N 1
ATOM 717 C CA . SER A 1 95 ? -2.426 11.758 19.703 1 98.31 95 SER A CA 1
ATOM 718 C C . SER A 1 95 ? -2.949 11.953 18.281 1 98.31 95 SER A C 1
ATOM 720 O O . SER A 1 95 ? -2.363 12.695 17.484 1 98.31 95 SER A O 1
ATOM 722 N N . PRO A 1 96 ? -4.039 11.281 17.969 1 98.5 96 PRO A N 1
ATOM 723 C CA . PRO A 1 96 ? -4.59 11.453 16.625 1 98.5 96 PRO A CA 1
ATOM 724 C C . PRO A 1 96 ? -4.895 12.914 16.297 1 98.5 96 PRO A C 1
ATOM 726 O O . PRO A 1 96 ? -5.543 13.609 17.078 1 98.5 96 PRO A O 1
ATOM 729 N N . THR A 1 97 ? -4.426 13.352 15.195 1 98.69 97 THR A N 1
ATOM 730 C CA . THR A 1 97 ? -4.664 14.695 14.664 1 98.69 97 THR A CA 1
ATOM 731 C C . THR A 1 97 ? -5.41 14.625 13.336 1 98.69 97 THR A C 1
ATOM 733 O O . THR A 1 97 ? -5.023 13.867 12.445 1 98.69 97 THR A O 1
ATOM 736 N N . GLU A 1 98 ? -6.469 15.352 13.219 1 98.62 98 GLU A N 1
ATOM 737 C CA . GLU A 1 98 ? -7.227 15.336 11.969 1 98.62 98 GLU A CA 1
ATOM 738 C C . GLU A 1 98 ? -6.41 15.93 10.828 1 98.62 98 GLU A C 1
ATOM 740 O O . GLU A 1 98 ? -5.805 17 10.977 1 98.62 98 GLU A O 1
ATOM 745 N N . LEU A 1 99 ? -6.316 15.25 9.789 1 98.69 99 LEU A N 1
ATOM 746 C CA . LEU A 1 99 ? -5.789 15.75 8.523 1 98.69 99 LEU A CA 1
ATOM 747 C C . LEU A 1 99 ? -6.922 16.203 7.605 1 98.69 99 LEU A C 1
ATOM 749 O O . LEU A 1 99 ? -7.629 15.383 7.023 1 98.69 99 LEU A O 1
ATOM 753 N N . ARG A 1 100 ? -7.102 17.422 7.438 1 97.88 100 ARG A N 1
ATOM 754 C CA . ARG A 1 100 ? -8.203 17.953 6.652 1 97.88 100 ARG A CA 1
ATOM 755 C C . ARG A 1 100 ? -7.918 17.859 5.16 1 97.88 100 ARG A C 1
ATOM 757 O O . ARG A 1 100 ? -6.762 17.766 4.75 1 97.88 100 ARG A O 1
ATOM 764 N N . PRO A 1 101 ? -8.977 17.859 4.371 1 97.25 101 PRO A N 1
ATOM 765 C CA . PRO A 1 101 ? -8.758 17.797 2.922 1 97.25 101 PRO A CA 1
ATOM 766 C C . PRO A 1 101 ? -7.773 18.859 2.432 1 97.25 101 PRO A C 1
ATOM 768 O O . PRO A 1 101 ? -7.883 20.031 2.811 1 97.25 101 PRO A O 1
ATOM 771 N N . GLY A 1 102 ? -6.832 18.422 1.624 1 97.69 102 GLY A N 1
ATOM 772 C CA . GLY A 1 102 ? -5.844 19.328 1.062 1 97.69 102 GLY A CA 1
ATOM 773 C C . GLY A 1 102 ? -4.602 19.469 1.922 1 97.69 102 GLY A C 1
ATOM 774 O O . GLY A 1 102 ? -3.57 19.953 1.457 1 97.69 102 GLY A O 1
ATOM 775 N N . TRP A 1 103 ? -4.688 19.062 3.201 1 98.44 103 TRP A N 1
ATOM 776 C CA . TRP A 1 103 ? -3.535 19.156 4.094 1 98.44 103 TRP A CA 1
ATOM 777 C C . TRP A 1 103 ? -2.488 18.094 3.742 1 98.44 103 TRP A C 1
ATOM 779 O O . TRP A 1 103 ? -2.801 17.094 3.098 1 98.44 103 TRP A O 1
ATOM 789 N N . SER A 1 104 ? -1.258 18.375 4.176 1 98.69 104 SER A N 1
ATOM 790 C CA . SER A 1 104 ? -0.134 17.484 3.881 1 98.69 104 SER A CA 1
ATOM 791 C C . SER A 1 104 ? 0.506 16.953 5.16 1 98.69 104 SER A C 1
ATOM 793 O O . SER A 1 104 ? 0.451 17.609 6.203 1 98.69 104 SER A O 1
ATOM 795 N N . VAL A 1 105 ? 1.044 15.797 5.09 1 98.69 105 VAL A N 1
ATOM 796 C CA . VAL A 1 105 ? 1.887 15.18 6.109 1 98.69 105 VAL A CA 1
ATOM 797 C C . VAL A 1 105 ? 3.326 15.094 5.605 1 98.69 105 VAL A C 1
ATOM 799 O O . VAL A 1 105 ? 3.566 14.703 4.461 1 98.69 105 VAL A O 1
ATOM 802 N N . ARG A 1 106 ? 4.242 15.438 6.43 1 98.38 106 ARG A N 1
ATOM 803 C CA . ARG A 1 106 ? 5.656 15.344 6.078 1 98.38 106 ARG A CA 1
ATOM 804 C C . ARG A 1 106 ? 6.398 14.414 7.035 1 98.38 106 ARG A C 1
ATOM 806 O O . ARG A 1 106 ? 6.27 14.539 8.25 1 98.38 106 ARG A O 1
ATOM 813 N N . ILE A 1 107 ? 7.043 13.492 6.523 1 98 107 ILE A N 1
ATOM 814 C CA . ILE A 1 107 ? 7.961 12.578 7.199 1 98 107 ILE A CA 1
ATOM 815 C C . ILE A 1 107 ? 9.336 12.641 6.531 1 98 107 ILE A C 1
ATOM 817 O O . ILE A 1 107 ? 9.5 12.211 5.391 1 98 107 ILE A O 1
ATOM 821 N N . SER A 1 108 ? 10.297 13.133 7.262 1 96.75 108 SER A N 1
ATOM 822 C CA . SER A 1 108 ? 11.586 13.422 6.641 1 96.75 108 SER A CA 1
ATOM 823 C C . SER A 1 108 ? 11.414 14.289 5.395 1 96.75 108 SER A C 1
ATOM 825 O O . SER A 1 108 ? 10.812 15.359 5.457 1 96.75 108 SER A O 1
ATOM 827 N N . ASP A 1 109 ? 11.875 13.766 4.246 1 94.44 109 ASP A N 1
ATOM 828 C CA . ASP A 1 109 ? 11.789 14.57 3.031 1 94.44 109 ASP A CA 1
ATOM 829 C C . ASP A 1 109 ? 10.586 14.156 2.188 1 94.44 109 ASP A C 1
ATOM 831 O O . ASP A 1 109 ? 10.375 14.68 1.09 1 94.44 109 ASP A O 1
ATOM 835 N N . ARG A 1 110 ? 9.766 13.312 2.719 1 96.19 110 ARG A N 1
ATOM 836 C CA . ARG A 1 110 ? 8.594 12.852 1.981 1 96.19 110 ARG A CA 1
ATOM 837 C C . ARG A 1 110 ? 7.352 13.633 2.395 1 96.19 110 ARG A C 1
ATOM 839 O O . ARG A 1 110 ? 7.152 13.914 3.578 1 96.19 110 ARG A O 1
ATOM 846 N N . VAL A 1 111 ? 6.602 13.977 1.415 1 97.25 111 VAL A N 1
ATOM 847 C CA . VAL A 1 111 ? 5.359 14.695 1.662 1 97.25 111 VAL A CA 1
ATOM 848 C C . VAL A 1 111 ? 4.191 13.945 1.032 1 97.25 111 VAL A C 1
ATOM 850 O O . VAL A 1 111 ? 4.246 13.57 -0.141 1 97.25 111 VAL A O 1
ATOM 853 N N . LEU A 1 112 ? 3.152 13.695 1.766 1 98.19 112 LEU A N 1
ATOM 854 C CA . LEU A 1 112 ? 1.893 13.109 1.32 1 98.19 112 LEU A CA 1
ATOM 855 C C . LEU A 1 112 ? 0.742 14.094 1.5 1 98.19 112 LEU A C 1
ATOM 857 O O . LEU A 1 112 ? 0.574 14.672 2.578 1 98.19 112 LEU A O 1
ATOM 861 N N . THR A 1 113 ? -0.053 14.266 0.497 1 98.44 113 THR A N 1
ATOM 862 C CA . THR A 1 113 ? -1.159 15.211 0.534 1 98.44 113 THR A CA 1
ATOM 863 C C . THR A 1 113 ? -2.5 14.484 0.473 1 98.44 113 THR A C 1
ATOM 865 O O . THR A 1 113 ? -2.672 13.555 -0.319 1 98.44 113 THR A O 1
ATOM 868 N N . TYR A 1 114 ? -3.402 14.883 1.37 1 98.81 114 TYR A N 1
ATOM 869 C CA . TYR A 1 114 ? -4.754 14.336 1.36 1 98.81 114 TYR A CA 1
ATOM 870 C C . TYR A 1 114 ? -5.598 14.992 0.272 1 98.81 114 TYR A C 1
ATOM 872 O O . TYR A 1 114 ? -5.918 16.188 0.355 1 98.81 114 TYR A O 1
ATOM 880 N N . ARG A 1 115 ? -5.949 14.258 -0.739 1 97.5 115 ARG A N 1
ATOM 881 C CA . ARG A 1 115 ? -6.902 14.68 -1.762 1 97.5 115 ARG A CA 1
ATOM 882 C C . ARG A 1 115 ? -8.266 14.039 -1.532 1 97.5 115 ARG A C 1
ATOM 884 O O . ARG A 1 115 ? -8.406 12.82 -1.621 1 97.5 115 ARG A O 1
ATOM 891 N N . PRO A 1 116 ? -9.266 14.891 -1.217 1 95.44 116 PRO A N 1
ATOM 892 C CA . PRO A 1 116 ? -10.594 14.328 -0.971 1 95.44 116 PRO A CA 1
ATOM 893 C C . PRO A 1 116 ? -11.25 13.797 -2.242 1 95.44 116 PRO A C 1
ATOM 895 O O . PRO A 1 116 ? -10.883 14.203 -3.348 1 95.44 116 PRO A O 1
ATOM 898 N N . ASP A 1 117 ? -12.102 12.734 -2.02 1 87.75 117 ASP A N 1
ATOM 899 C CA . ASP A 1 117 ? -12.938 12.281 -3.129 1 87.75 117 ASP A CA 1
ATOM 900 C C . ASP A 1 117 ? -13.914 13.375 -3.564 1 87.75 117 ASP A C 1
ATOM 902 O O . ASP A 1 117 ? -14.305 14.219 -2.758 1 87.75 117 ASP A O 1
ATOM 906 N N . ASP A 1 118 ? -14.016 13.641 -4.82 1 74.06 118 ASP A N 1
ATOM 907 C CA . ASP A 1 118 ? -14.938 14.656 -5.309 1 74.06 118 ASP A CA 1
ATOM 908 C C . ASP A 1 118 ? -16.344 14.43 -4.77 1 74.06 118 ASP A C 1
ATOM 910 O O . ASP A 1 118 ? -17.188 15.344 -4.785 1 74.06 118 ASP A O 1
ATOM 914 N N . HIS A 1 119 ? -16.703 13.227 -4.379 1 58.62 119 HIS A N 1
ATOM 915 C CA . HIS A 1 119 ? -18.078 13.086 -3.918 1 58.62 119 HIS A CA 1
ATOM 916 C C . HIS A 1 119 ? -18.188 13.312 -2.414 1 58.62 119 HIS A C 1
ATOM 918 O O . HIS A 1 119 ? -17.656 12.531 -1.627 1 58.62 119 HIS A O 1
ATOM 924 N N . PRO A 1 120 ? -18.5 14.5 -1.932 1 46.84 120 PRO A N 1
ATOM 925 C CA . PRO A 1 120 ? -18.609 14.867 -0.517 1 46.84 120 PRO A CA 1
ATOM 926 C C . PRO A 1 120 ? -19.359 13.82 0.308 1 46.84 120 PRO A C 1
ATOM 928 O O . PRO A 1 120 ? -20.234 13.133 -0.214 1 46.84 120 PRO A O 1
ATOM 931 N N . THR A 1 121 ? -18.703 13.148 1.345 1 41.78 121 THR A N 1
ATOM 932 C CA . THR A 1 121 ? -19.531 12.43 2.309 1 41.78 121 THR A CA 1
ATOM 933 C C . THR A 1 121 ? -20.766 13.234 2.67 1 41.78 121 THR A C 1
ATOM 935 O O . THR A 1 121 ? -20.672 14.398 3.061 1 41.78 121 THR A O 1
ATOM 938 N N . PRO A 1 122 ? -21.984 12.641 2.469 1 40.72 122 PRO A N 1
ATOM 939 C CA . PRO A 1 122 ? -23.188 13.406 2.828 1 40.72 122 PRO A CA 1
ATOM 940 C C . PRO A 1 122 ? -23.156 13.906 4.273 1 40.72 122 PRO A C 1
ATOM 942 O O . PRO A 1 122 ? -22.516 13.289 5.125 1 40.72 122 PRO A O 1
ATOM 945 N N . MET B 1 1 ? -18.734 4.715 -9.109 1 29.47 1 MET B N 1
ATOM 946 C CA . MET B 1 1 ? -19.062 4.008 -7.871 1 29.47 1 MET B CA 1
ATOM 947 C C . MET B 1 1 ? -17.812 3.389 -7.25 1 29.47 1 MET B C 1
ATOM 949 O O . MET B 1 1 ? -17.062 2.695 -7.93 1 29.47 1 MET B O 1
ATOM 953 N N . ARG B 1 2 ? -17.25 4.027 -6.234 1 37.81 2 ARG B N 1
ATOM 954 C CA . ARG B 1 2 ? -16.016 3.463 -5.68 1 37.81 2 ARG B CA 1
ATOM 955 C C . ARG B 1 2 ? -16.25 2.039 -5.18 1 37.81 2 ARG B C 1
ATOM 957 O O . ARG B 1 2 ? -17.234 1.766 -4.504 1 37.81 2 ARG B O 1
ATOM 964 N N . PRO B 1 3 ? -15.492 1.169 -5.66 1 39.56 3 PRO B N 1
ATOM 965 C CA . PRO B 1 3 ? -15.812 -0.23 -5.359 1 39.56 3 PRO B CA 1
ATOM 966 C C . PRO B 1 3 ? -15.922 -0.502 -3.861 1 39.56 3 PRO B C 1
ATOM 968 O O . PRO B 1 3 ? -15.281 0.182 -3.057 1 39.56 3 PRO B O 1
ATOM 971 N N . VAL B 1 4 ? -17.016 -1.03 -3.436 1 41.47 4 VAL B N 1
ATOM 972 C CA . VAL B 1 4 ? -17.266 -1.62 -2.125 1 41.47 4 VAL B CA 1
ATOM 973 C C . VAL B 1 4 ? -16.062 -2.438 -1.682 1 41.47 4 VAL B C 1
ATOM 975 O O . VAL B 1 4 ? -15.508 -3.211 -2.465 1 41.47 4 VAL B O 1
ATOM 978 N N . LEU B 1 5 ? -15.258 -1.852 -0.776 1 50.56 5 LEU B N 1
ATOM 979 C CA . LEU B 1 5 ? -14.148 -2.668 -0.291 1 50.56 5 LEU B CA 1
ATOM 980 C C . LEU B 1 5 ? -14.648 -4 0.251 1 50.56 5 LEU B C 1
ATOM 982 O O . LEU B 1 5 ? -15.633 -4.043 1 1 50.56 5 LEU B O 1
ATOM 986 N N . ASP B 1 6 ? -14.344 -4.996 -0.408 1 60.31 6 ASP B N 1
ATOM 987 C CA . ASP B 1 6 ? -14.68 -6.371 -0.054 1 60.31 6 ASP B CA 1
ATOM 988 C C . ASP B 1 6 ? -13.891 -6.832 1.167 1 60.31 6 ASP B C 1
ATOM 990 O O . ASP B 1 6 ? -12.883 -6.219 1.53 1 60.31 6 ASP B O 1
ATOM 994 N N . ARG B 1 7 ? -14.445 -7.613 2.006 1 76 7 ARG B N 1
ATOM 995 C CA . ARG B 1 7 ? -13.695 -8.375 2.996 1 76 7 ARG B CA 1
ATOM 996 C C . ARG B 1 7 ? -12.445 -8.992 2.379 1 76 7 ARG B C 1
ATOM 998 O O . ARG B 1 7 ? -12.5 -9.555 1.281 1 76 7 ARG B O 1
ATOM 1005 N N . ALA B 1 8 ? -11.32 -8.703 3.094 1 91.31 8 ALA B N 1
ATOM 1006 C CA . ALA B 1 8 ? -10.086 -9.273 2.57 1 91.31 8 ALA B CA 1
ATOM 1007 C C . ALA B 1 8 ? -10.156 -10.805 2.543 1 91.31 8 ALA B C 1
ATOM 1009 O O . ALA B 1 8 ? -10.648 -11.422 3.486 1 91.31 8 ALA B O 1
ATOM 1010 N N . VAL B 1 9 ? -9.766 -11.398 1.538 1 93.88 9 VAL B N 1
ATOM 1011 C CA . VAL B 1 9 ? -9.734 -12.852 1.412 1 93.88 9 VAL B CA 1
ATOM 1012 C C . VAL B 1 9 ? -8.43 -13.391 1.989 1 93.88 9 VAL B C 1
ATOM 1014 O O . VAL B 1 9 ? -8.242 -14.609 2.068 1 93.88 9 VAL B O 1
ATOM 1017 N N . GLY B 1 10 ? -7.582 -12.586 2.41 1 96.69 10 GLY B N 1
ATOM 1018 C CA . GLY B 1 10 ? -6.238 -12.859 2.896 1 96.69 10 GLY B CA 1
ATOM 1019 C C . GLY B 1 10 ? -5.277 -11.703 2.666 1 96.69 10 GLY B C 1
ATOM 1020 O O . GLY B 1 10 ? -5.684 -10.539 2.674 1 96.69 10 GLY B O 1
ATOM 1021 N N . ALA B 1 11 ? -4.02 -12.047 2.6 1 98.12 11 ALA B N 1
ATOM 1022 C CA . ALA B 1 11 ? -2.998 -11.023 2.398 1 98.12 11 ALA B CA 1
ATOM 1023 C C . ALA B 1 11 ? -1.863 -11.547 1.521 1 98.12 11 ALA B C 1
ATOM 1025 O O . ALA B 1 11 ? -1.632 -12.75 1.446 1 98.12 11 ALA B O 1
ATOM 1026 N N . LEU B 1 12 ? -1.288 -10.68 0.755 1 98.31 12 LEU B N 1
ATOM 1027 C CA . LEU B 1 12 ? 0.009 -10.922 0.132 1 98.31 12 LEU B CA 1
ATOM 1028 C C . LEU B 1 12 ? 1.145 -10.547 1.078 1 98.31 12 LEU B C 1
ATOM 1030 O O . LEU B 1 12 ? 1.222 -9.406 1.541 1 98.31 12 LEU B O 1
ATOM 1034 N N . ILE B 1 13 ? 1.995 -11.461 1.385 1 98 13 ILE B N 1
ATOM 1035 C CA . ILE B 1 13 ? 3.014 -11.258 2.408 1 98 13 ILE B CA 1
ATOM 1036 C C . ILE B 1 13 ? 4.398 -11.25 1.766 1 98 13 ILE B C 1
ATOM 1038 O O . ILE B 1 13 ? 4.801 -12.234 1.139 1 98 13 ILE B O 1
ATOM 1042 N N . LEU B 1 14 ? 5.117 -10.125 1.944 1 96.88 14 LEU B N 1
ATOM 1043 C CA . LEU B 1 14 ? 6.512 -10.062 1.531 1 96.88 14 LEU B CA 1
ATOM 1044 C C . LEU B 1 14 ? 7.398 -10.875 2.467 1 96.88 14 LEU B C 1
ATOM 1046 O O . LEU B 1 14 ? 7.004 -11.172 3.6 1 96.88 14 LEU B O 1
ATOM 1050 N N . GLU B 1 15 ? 8.555 -11.164 2.002 1 94 15 GLU B N 1
ATOM 1051 C CA . GLU B 1 15 ? 9.469 -12.008 2.766 1 94 15 GLU B CA 1
ATOM 1052 C C . GLU B 1 15 ? 9.797 -11.383 4.117 1 94 15 GLU B C 1
ATOM 1054 O O . GLU B 1 15 ? 10.008 -12.094 5.102 1 94 15 GLU B O 1
ATOM 1059 N N . ASN B 1 16 ? 9.828 -10.094 4.125 1 92.06 16 ASN B N 1
ATOM 1060 C CA . ASN B 1 16 ? 10.172 -9.422 5.371 1 92.06 16 ASN B CA 1
ATOM 1061 C C . ASN B 1 16 ? 8.969 -9.336 6.309 1 92.06 16 ASN B C 1
ATOM 1063 O O . ASN B 1 16 ? 9.055 -8.734 7.383 1 92.06 16 ASN B O 1
ATOM 1067 N N . GLY B 1 17 ? 7.875 -9.797 5.914 1 94.38 17 GLY B N 1
ATOM 1068 C CA . GLY B 1 17 ? 6.703 -9.844 6.777 1 94.38 17 GLY B CA 1
ATOM 1069 C C . GLY B 1 17 ? 5.695 -8.75 6.465 1 94.38 17 GLY B C 1
ATOM 1070 O O . GLY B 1 17 ? 4.609 -8.719 7.047 1 94.38 17 GLY B O 1
ATOM 1071 N N . THR B 1 18 ? 6 -7.855 5.602 1 95.5 18 THR B N 1
ATOM 1072 C CA . THR B 1 18 ? 5.043 -6.832 5.195 1 95.5 18 THR B CA 1
ATOM 1073 C C . THR B 1 18 ? 3.818 -7.465 4.539 1 95.5 18 THR B C 1
ATOM 1075 O O . THR B 1 18 ? 3.949 -8.25 3.596 1 95.5 18 THR B O 1
ATOM 1078 N N . ALA B 1 19 ? 2.664 -7.09 5.086 1 97.88 19 ALA B N 1
ATOM 1079 C CA . ALA B 1 19 ? 1.436 -7.715 4.602 1 97.88 19 ALA B CA 1
ATOM 1080 C C . ALA B 1 19 ? 0.527 -6.688 3.93 1 97.88 19 ALA B C 1
ATOM 1082 O O . ALA B 1 19 ? 0.321 -5.594 4.457 1 97.88 19 ALA B O 1
ATOM 1083 N N . TYR B 1 20 ? 0.049 -7.008 2.758 1 97.75 20 TYR B N 1
ATOM 1084 C CA . TYR B 1 20 ? -0.918 -6.219 2.002 1 97.75 20 TYR B CA 1
ATOM 1085 C C . TYR B 1 20 ? -2.273 -6.91 1.961 1 97.75 20 TYR B C 1
ATOM 1087 O O . TYR B 1 20 ? -2.418 -7.969 1.344 1 97.75 20 TYR B O 1
ATOM 1095 N N . PRO B 1 21 ? -3.266 -6.348 2.6 1 96 21 PRO B N 1
ATOM 1096 C CA . PRO B 1 21 ? -4.574 -7.008 2.58 1 96 21 PRO B CA 1
ATOM 1097 C C . PRO B 1 21 ? -5.121 -7.188 1.168 1 96 21 PRO B C 1
ATOM 1099 O O . PRO B 1 21 ? -4.977 -6.297 0.326 1 96 21 PRO B O 1
ATOM 1102 N N . LEU B 1 22 ? -5.719 -8.344 0.896 1 95.38 22 LEU B N 1
ATOM 1103 C CA . LEU B 1 22 ? -6.273 -8.648 -0.419 1 95.38 22 LEU B CA 1
ATOM 1104 C C . LEU B 1 22 ? -7.77 -8.359 -0.46 1 95.38 22 LEU B C 1
ATOM 1106 O O . LEU B 1 22 ? -8.578 -9.281 -0.582 1 95.38 22 LEU B O 1
ATOM 1110 N N . ASP B 1 23 ? -8.047 -7.18 -0.452 1 92.38 23 ASP B N 1
ATOM 1111 C CA . ASP B 1 23 ? -9.414 -6.684 -0.527 1 92.38 23 ASP B CA 1
ATOM 1112 C C . ASP B 1 23 ? -9.555 -5.605 -1.6 1 92.38 23 ASP B C 1
ATOM 1114 O O . ASP B 1 23 ? -10.562 -4.898 -1.649 1 92.38 23 ASP B O 1
ATOM 1118 N N . ARG B 1 24 ? -8.453 -5.453 -2.4 1 92.56 24 ARG B N 1
ATOM 1119 C CA . ARG B 1 24 ? -8.398 -4.473 -3.479 1 92.56 24 ARG B CA 1
ATOM 1120 C C . ARG B 1 24 ? -7.348 -4.859 -4.516 1 92.56 24 ARG B C 1
ATOM 1122 O O . ARG B 1 24 ? -6.516 -5.738 -4.27 1 92.56 24 ARG B O 1
ATOM 1129 N N . PRO B 1 25 ? -7.496 -4.168 -5.645 1 96.06 25 PRO B N 1
ATOM 1130 C CA . PRO B 1 25 ? -6.414 -4.395 -6.605 1 96.06 25 PRO B CA 1
ATOM 1131 C C . PRO B 1 25 ? -5.113 -3.697 -6.203 1 96.06 25 PRO B C 1
ATOM 1133 O O . PRO B 1 25 ? -5.145 -2.666 -5.527 1 96.06 25 PRO B O 1
ATOM 1136 N N . TYR B 1 26 ? -4.004 -4.285 -6.645 1 98.31 26 TYR B N 1
ATOM 1137 C CA . TYR B 1 26 ? -2.682 -3.707 -6.438 1 98.31 26 TYR B CA 1
ATOM 1138 C C . TYR B 1 26 ? -1.927 -3.588 -7.754 1 98.31 26 TYR B C 1
ATOM 1140 O O . TYR B 1 26 ? -2.121 -4.398 -8.664 1 98.31 26 TYR B O 1
ATOM 1148 N N . VAL B 1 27 ? -1.165 -2.574 -7.852 1 98.75 27 VAL B N 1
ATOM 1149 C CA . VAL B 1 27 ? -0.146 -2.436 -8.883 1 98.75 27 VAL B CA 1
ATOM 1150 C C . VAL B 1 27 ? 1.243 -2.508 -8.258 1 98.75 27 VAL B C 1
ATOM 1152 O O . VAL B 1 27 ? 1.549 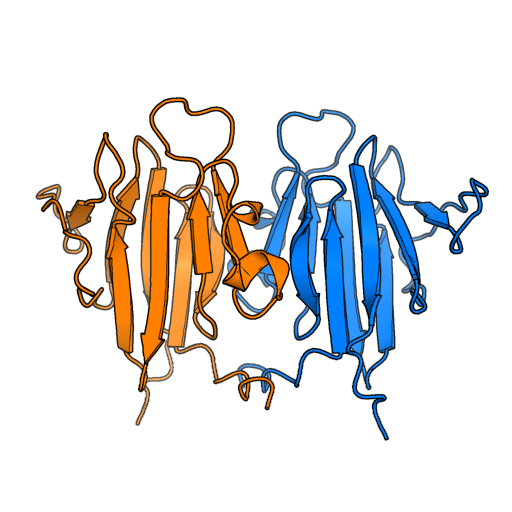-1.762 -7.324 1 98.75 27 VAL B O 1
ATOM 1155 N N . ILE B 1 28 ? 1.979 -3.475 -8.758 1 98.62 28 ILE B N 1
ATOM 1156 C CA . ILE B 1 28 ? 3.312 -3.711 -8.211 1 98.62 28 ILE B CA 1
ATOM 1157 C C . ILE B 1 28 ? 4.367 -3.186 -9.18 1 98.62 28 ILE B C 1
ATOM 1159 O O . ILE B 1 28 ? 4.289 -3.43 -10.391 1 98.62 28 ILE B O 1
ATOM 1163 N N . GLY B 1 29 ? 5.348 -2.498 -8.719 1 97.81 29 GLY B N 1
ATOM 1164 C CA . GLY B 1 29 ? 6.453 -2.059 -9.555 1 97.81 29 GLY B CA 1
ATOM 1165 C C . GLY B 1 29 ? 7.352 -1.044 -8.867 1 97.81 29 GLY B C 1
ATOM 1166 O O . GLY B 1 29 ? 7.184 -0.76 -7.68 1 97.81 29 GLY B O 1
ATOM 1167 N N . ARG B 1 30 ? 8.344 -0.518 -9.547 1 95.31 30 ARG B N 1
ATOM 1168 C CA . ARG B 1 30 ? 9.258 0.505 -9.039 1 95.31 30 ARG B CA 1
ATOM 1169 C C . ARG B 1 30 ? 8.578 1.869 -9 1 95.31 30 ARG B C 1
ATOM 1171 O O . ARG B 1 30 ? 8.914 2.713 -8.164 1 95.31 30 ARG B O 1
ATOM 1178 N N . GLY B 1 31 ? 7.609 2.1 -9.883 1 95.94 31 GLY B N 1
ATOM 1179 C CA . GLY B 1 31 ? 6.867 3.344 -10.023 1 95.94 31 GLY B CA 1
ATOM 1180 C C . GLY B 1 31 ? 5.406 3.129 -10.383 1 95.94 31 GLY B C 1
ATOM 1181 O O . GLY B 1 31 ? 4.953 3.551 -11.445 1 95.94 31 GLY B O 1
ATOM 1182 N N . PRO B 1 32 ? 4.699 2.482 -9.414 1 97.25 32 PRO B N 1
ATOM 1183 C CA . PRO B 1 32 ? 3.312 2.117 -9.711 1 97.25 32 PRO B CA 1
ATOM 1184 C C . PRO B 1 32 ? 2.441 3.326 -10.047 1 97.25 32 PRO B C 1
ATOM 1186 O O . PRO B 1 32 ? 1.382 3.18 -10.656 1 97.25 32 PRO B O 1
ATOM 1189 N N . GLN B 1 33 ? 2.926 4.496 -9.68 1 95.81 33 GLN B N 1
ATOM 1190 C CA . GLN B 1 33 ? 2.176 5.711 -9.969 1 95.81 33 GLN B CA 1
ATOM 1191 C C . GLN B 1 33 ? 2.072 5.945 -11.477 1 95.81 33 GLN B C 1
ATOM 1193 O O . GLN B 1 33 ? 1.282 6.777 -11.93 1 95.81 33 GLN B O 1
ATOM 1198 N N . ALA B 1 34 ? 2.871 5.281 -12.234 1 97.56 34 ALA B N 1
ATOM 1199 C CA . ALA B 1 34 ? 2.787 5.383 -13.688 1 97.56 34 ALA B CA 1
ATOM 1200 C C . ALA B 1 34 ? 1.505 4.742 -14.211 1 97.56 34 ALA B C 1
ATOM 1202 O O . ALA B 1 34 ? 1.135 4.934 -15.375 1 97.56 34 ALA B O 1
ATOM 1203 N N . ASP B 1 35 ? 0.811 3.965 -13.438 1 97.88 35 ASP B N 1
ATOM 1204 C CA . ASP B 1 35 ? -0.448 3.318 -13.797 1 97.88 35 ASP B CA 1
ATOM 1205 C C . ASP B 1 35 ? -1.639 4.215 -13.469 1 97.88 35 ASP B C 1
ATOM 1207 O O . ASP B 1 35 ? -1.706 4.789 -12.375 1 97.88 35 ASP B O 1
ATOM 1211 N N . ASP B 1 36 ? -2.59 4.227 -14.312 1 96.56 36 ASP B N 1
ATOM 1212 C CA . ASP B 1 36 ? -3.76 5.086 -14.164 1 96.56 36 ASP B CA 1
ATOM 1213 C C . ASP B 1 36 ? -4.586 4.684 -12.945 1 96.56 36 ASP B C 1
ATOM 1215 O O . ASP B 1 36 ? -5.145 5.539 -12.258 1 96.56 36 ASP B O 1
ATOM 1219 N N . ALA B 1 37 ? -4.727 3.43 -12.688 1 96.38 37 ALA B N 1
ATOM 1220 C CA . ALA B 1 37 ? -5.547 2.963 -11.57 1 96.38 37 ALA B CA 1
ATOM 1221 C C . ALA B 1 37 ? -4.98 3.436 -10.234 1 96.38 37 ALA B C 1
ATOM 1223 O O . ALA B 1 37 ? -5.734 3.711 -9.297 1 96.38 37 ALA B O 1
ATOM 1224 N N . VAL B 1 38 ? -3.623 3.506 -10.148 1 97.38 38 VAL B N 1
ATOM 1225 C CA . VAL B 1 38 ? -2.988 4.004 -8.93 1 97.38 38 VAL B CA 1
ATOM 1226 C C . VAL B 1 38 ? -3.182 5.512 -8.828 1 97.38 38 VAL B C 1
ATOM 1228 O O . VAL B 1 38 ? -3.525 6.031 -7.762 1 97.38 38 VAL B O 1
ATOM 1231 N N . ARG B 1 39 ? -3.064 6.191 -9.945 1 95.62 39 ARG B N 1
ATOM 1232 C CA . ARG B 1 39 ? -3.254 7.641 -9.938 1 95.62 39 ARG B CA 1
ATOM 1233 C C . ARG B 1 39 ? -4.684 8.008 -9.555 1 95.62 39 ARG B C 1
ATOM 1235 O O . ARG B 1 39 ? -4.914 9.016 -8.891 1 95.62 39 ARG B O 1
ATOM 1242 N N . ALA B 1 40 ? -5.555 7.156 -9.992 1 92.56 40 ALA B N 1
ATOM 1243 C CA . ALA B 1 40 ? -6.973 7.383 -9.719 1 92.56 40 ALA B CA 1
ATOM 1244 C C . ALA B 1 40 ? -7.371 6.797 -8.367 1 92.56 40 ALA B C 1
ATOM 1246 O O . ALA B 1 40 ? -8.531 6.895 -7.961 1 92.56 40 ALA B O 1
ATOM 1247 N N . ALA B 1 41 ? -6.457 6.168 -7.688 1 93.25 41 ALA B N 1
ATOM 1248 C CA . ALA B 1 41 ? -6.664 5.566 -6.371 1 93.25 41 ALA B CA 1
ATOM 1249 C C . ALA B 1 41 ? -7.723 4.469 -6.434 1 93.25 41 ALA B C 1
ATOM 1251 O O . ALA B 1 41 ? -8.461 4.258 -5.473 1 93.25 41 ALA B O 1
ATOM 1252 N N . THR B 1 42 ? -7.848 3.838 -7.586 1 92.94 42 THR B N 1
ATOM 1253 C CA . THR B 1 42 ? -8.742 2.691 -7.703 1 92.94 42 THR B CA 1
ATOM 1254 C C . THR B 1 42 ? -7.977 1.385 -7.52 1 92.94 42 THR B C 1
ATOM 1256 O O . THR B 1 42 ? -8.578 0.317 -7.398 1 92.94 42 THR B O 1
ATOM 1259 N N . ALA B 1 43 ? -6.727 1.479 -7.473 1 95.75 43 ALA B N 1
ATOM 1260 C CA . ALA B 1 43 ? -5.797 0.436 -7.047 1 95.75 43 ALA B CA 1
ATOM 1261 C C . ALA B 1 43 ? -4.746 0.996 -6.09 1 95.75 43 ALA B C 1
ATOM 1263 O O . ALA B 1 43 ? -4.473 2.199 -6.094 1 95.75 43 ALA B O 1
ATOM 1264 N N . ALA B 1 44 ? -4.254 0.168 -5.293 1 97.12 44 ALA B N 1
ATOM 1265 C CA . ALA B 1 44 ? -3.197 0.596 -4.383 1 97.12 44 ALA B CA 1
ATOM 1266 C C . ALA B 1 44 ? -1.823 0.191 -4.91 1 97.12 44 ALA B C 1
ATOM 1268 O O . ALA B 1 44 ? -1.698 -0.791 -5.648 1 97.12 44 ALA B O 1
ATOM 1269 N N . PRO B 1 45 ? -0.804 0.926 -4.531 1 98 45 PRO B N 1
ATOM 1270 C CA . PRO B 1 45 ? 0.555 0.601 -4.973 1 98 45 PRO B CA 1
ATOM 1271 C C . PRO B 1 45 ? 1.265 -0.37 -4.031 1 98 45 PRO B C 1
ATOM 1273 O O . PRO B 1 45 ? 1.08 -0.302 -2.814 1 98 45 PRO B O 1
ATOM 1276 N N . ILE B 1 46 ? 1.989 -1.257 -4.555 1 97.88 46 ILE B N 1
ATOM 1277 C CA . ILE B 1 46 ? 3.084 -1.953 -3.889 1 97.88 46 ILE B CA 1
ATOM 1278 C C . ILE B 1 46 ? 4.41 -1.574 -4.543 1 97.88 46 ILE B C 1
ATOM 1280 O O . ILE B 1 46 ? 4.715 -2.023 -5.648 1 97.88 46 ILE B O 1
ATOM 1284 N N . VAL B 1 47 ? 5.137 -0.815 -3.846 1 95.62 47 VAL B N 1
ATOM 1285 C CA . VAL B 1 47 ? 6.348 -0.252 -4.426 1 95.62 47 VAL B CA 1
ATOM 1286 C C . VAL B 1 47 ? 7.539 -1.15 -4.105 1 95.62 47 VAL B C 1
ATOM 1288 O O . VAL B 1 47 ? 7.809 -1.444 -2.939 1 95.62 47 VAL B O 1
ATOM 1291 N N . ILE B 1 48 ? 8.203 -1.614 -5.082 1 92.44 48 ILE B N 1
ATOM 1292 C CA . ILE B 1 48 ? 9.469 -2.326 -4.961 1 92.44 48 ILE B CA 1
ATOM 1293 C C . ILE B 1 48 ? 10.617 -1.41 -5.375 1 92.44 48 ILE B C 1
ATOM 1295 O O . ILE B 1 48 ? 10.742 -1.051 -6.547 1 92.44 48 ILE B O 1
ATOM 1299 N N . GLN B 1 49 ? 11.391 -0.98 -4.469 1 80.88 49 GLN B N 1
ATOM 1300 C CA . GLN B 1 49 ? 12.375 0.059 -4.738 1 80.88 49 GLN B CA 1
ATOM 1301 C C . GLN B 1 49 ? 13.719 -0.548 -5.137 1 80.88 49 GLN B C 1
ATOM 1303 O O . GLN B 1 49 ? 13.984 -1.72 -4.855 1 80.88 49 GLN B O 1
ATOM 1308 N N . ARG B 1 50 ? 14.516 0.302 -5.703 1 79.38 50 ARG B N 1
ATOM 1309 C CA . ARG B 1 50 ? 15.953 0.179 -5.961 1 79.38 50 ARG B CA 1
ATOM 1310 C C . ARG B 1 50 ? 16.266 -1.147 -6.641 1 79.38 50 ARG B C 1
ATOM 1312 O O . ARG B 1 50 ? 17.25 -1.816 -6.281 1 79.38 50 ARG B O 1
ATOM 1319 N N . ASP B 1 51 ? 15.508 -1.595 -7.551 1 89.31 51 ASP B N 1
ATOM 1320 C CA . ASP B 1 51 ? 15.766 -2.805 -8.328 1 89.31 51 ASP B CA 1
ATOM 1321 C C . ASP B 1 51 ? 15.547 -2.562 -9.812 1 89.31 51 ASP B C 1
ATOM 1323 O O . ASP B 1 51 ? 14.406 -2.412 -10.266 1 89.31 51 ASP B O 1
ATOM 1327 N N . ARG B 1 52 ? 16.594 -2.564 -10.547 1 91.88 52 ARG B N 1
ATOM 1328 C CA . ARG B 1 52 ? 16.547 -2.229 -11.969 1 91.88 52 ARG B CA 1
ATOM 1329 C C . ARG B 1 52 ? 15.828 -3.316 -12.758 1 91.88 52 ARG B C 1
ATOM 1331 O O . ARG B 1 52 ? 15.445 -3.102 -13.914 1 91.88 52 ARG B O 1
ATOM 1338 N N . HIS B 1 53 ? 15.695 -4.418 -12.203 1 95.19 53 HIS B N 1
ATOM 1339 C CA . HIS B 1 53 ? 15.047 -5.523 -12.891 1 95.19 53 HIS B CA 1
ATOM 1340 C C . HIS B 1 53 ? 13.531 -5.473 -12.711 1 95.19 53 HIS B C 1
ATOM 1342 O O . HIS B 1 53 ? 12.805 -6.281 -13.297 1 95.19 53 HIS B O 1
ATOM 1348 N N . VAL B 1 54 ? 13.078 -4.598 -11.969 1 97.56 54 VAL B N 1
ATOM 1349 C CA . VAL B 1 54 ? 11.648 -4.395 -11.758 1 97.56 54 VAL B CA 1
ATOM 1350 C C . VAL B 1 54 ? 11.156 -3.236 -12.617 1 97.56 54 VAL B C 1
ATOM 1352 O O . VAL B 1 54 ? 11.672 -2.121 -12.523 1 97.56 54 VAL B O 1
ATOM 1355 N N . SER B 1 55 ? 10.18 -3.475 -13.516 1 97.94 55 SER B N 1
ATOM 1356 C CA . SER B 1 55 ? 9.602 -2.434 -14.367 1 97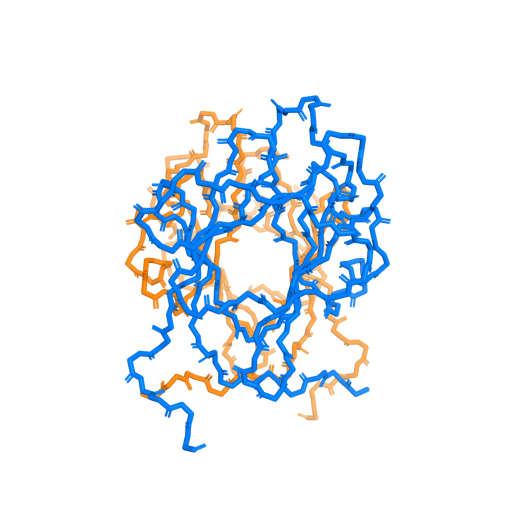.94 55 SER B CA 1
ATOM 1357 C C . SER B 1 55 ? 8.82 -1.42 -13.539 1 97.94 55 SER B C 1
ATOM 1359 O O . SER B 1 55 ? 8.477 -1.687 -12.383 1 97.94 55 SER B O 1
ATOM 1361 N N . ARG B 1 56 ? 8.625 -0.188 -14.078 1 96.62 56 ARG B N 1
ATOM 1362 C CA . ARG B 1 56 ? 7.82 0.821 -13.398 1 96.62 56 ARG B CA 1
ATOM 1363 C C . ARG B 1 56 ? 6.457 0.256 -13 1 96.62 56 ARG B C 1
ATOM 1365 O O . ARG B 1 56 ? 6.055 0.354 -11.844 1 96.62 56 ARG B O 1
ATOM 1372 N N . VAL B 1 57 ? 5.766 -0.235 -13.938 1 98.12 57 VAL B N 1
ATOM 1373 C CA . VAL B 1 57 ? 4.578 -1.057 -13.727 1 98.12 57 VAL B CA 1
ATOM 1374 C C . VAL B 1 57 ? 4.879 -2.506 -14.102 1 98.12 57 VAL B C 1
ATOM 1376 O O . VAL B 1 57 ? 4.969 -2.84 -15.289 1 98.12 57 VAL B O 1
ATOM 1379 N N . HIS B 1 58 ? 4.977 -3.371 -13.086 1 98.81 58 HIS B N 1
ATOM 1380 C CA . HIS B 1 58 ? 5.566 -4.684 -13.336 1 98.81 58 HIS B CA 1
ATOM 1381 C C . HIS B 1 58 ? 4.504 -5.777 -13.32 1 98.81 58 HIS B C 1
ATOM 1383 O O . HIS B 1 58 ? 4.57 -6.723 -14.109 1 98.81 58 HIS B O 1
ATOM 1389 N N . ALA B 1 59 ? 3.562 -5.711 -12.414 1 98.88 59 ALA B N 1
ATOM 1390 C CA . ALA B 1 59 ? 2.531 -6.734 -12.266 1 98.88 59 ALA B CA 1
ATOM 1391 C C . ALA B 1 59 ? 1.266 -6.152 -11.641 1 98.88 59 ALA B C 1
ATOM 1393 O O . ALA B 1 59 ? 1.301 -5.074 -11.039 1 98.88 59 ALA B O 1
ATOM 1394 N N . TYR B 1 60 ? 0.235 -6.816 -11.828 1 98.81 60 TYR B N 1
ATOM 1395 C CA . TYR B 1 60 ? -1.064 -6.488 -11.258 1 98.81 60 TYR B CA 1
ATOM 1396 C C . TYR B 1 60 ? -1.571 -7.621 -10.367 1 98.81 60 TYR B C 1
ATOM 1398 O O . TYR B 1 60 ? -1.362 -8.797 -10.672 1 98.81 60 TYR B O 1
ATOM 1406 N N . VAL B 1 61 ? -2.221 -7.277 -9.32 1 98.69 61 VAL B N 1
ATOM 1407 C CA . VAL B 1 61 ? -2.973 -8.203 -8.477 1 98.69 61 VAL B CA 1
ATOM 1408 C C . VAL B 1 61 ? -4.426 -7.742 -8.375 1 98.69 61 VAL B C 1
ATOM 1410 O O . VAL B 1 61 ? -4.695 -6.547 -8.219 1 98.69 61 VAL B O 1
ATOM 1413 N N . SER B 1 62 ? -5.309 -8.656 -8.484 1 97.56 62 SER B N 1
ATOM 1414 C CA . SER B 1 62 ? -6.727 -8.352 -8.32 1 97.56 62 SER B CA 1
ATOM 1415 C C . SER B 1 62 ? -7.438 -9.43 -7.516 1 97.56 62 SER B C 1
ATOM 1417 O O . SER B 1 62 ? -6.902 -10.531 -7.332 1 97.56 62 SER B O 1
ATOM 1419 N N . VAL B 1 63 ? -8.547 -9.086 -6.961 1 94.25 63 VAL B N 1
ATOM 1420 C CA . VAL B 1 63 ? -9.445 -10 -6.258 1 94.25 63 VAL B CA 1
ATOM 1421 C C . VAL B 1 63 ? -10.82 -9.992 -6.922 1 94.25 63 VAL B C 1
ATOM 1423 O O . VAL B 1 63 ? -11.453 -8.938 -7.031 1 94.25 63 VAL B O 1
ATOM 1426 N N . ASP B 1 64 ? -11.164 -11.086 -7.391 1 92.12 64 ASP B N 1
ATOM 1427 C CA . ASP B 1 64 ? -12.453 -11.242 -8.062 1 92.12 64 ASP B CA 1
ATOM 1428 C C . ASP B 1 64 ? -13.203 -12.469 -7.539 1 92.12 64 ASP B C 1
ATOM 1430 O O . ASP B 1 64 ? -12.719 -13.594 -7.668 1 92.12 64 ASP B O 1
ATOM 1434 N N . ASP B 1 65 ? -14.344 -12.227 -6.887 1 90.12 65 ASP B N 1
ATOM 1435 C CA . ASP B 1 65 ? -15.18 -13.305 -6.375 1 90.12 65 ASP B CA 1
ATOM 1436 C C . ASP B 1 65 ? -14.391 -14.203 -5.422 1 90.12 65 ASP B C 1
ATOM 1438 O O . ASP B 1 65 ? -14.359 -15.422 -5.598 1 90.12 65 ASP B O 1
ATOM 1442 N N . GLY B 1 66 ? -13.594 -13.602 -4.625 1 89.81 66 GLY B N 1
ATOM 1443 C CA . GLY B 1 66 ? -12.883 -14.312 -3.574 1 89.81 66 GLY B CA 1
ATOM 1444 C C . GLY B 1 66 ? -11.609 -14.977 -4.059 1 89.81 66 GLY B C 1
ATOM 1445 O O . GLY B 1 66 ? -10.898 -15.617 -3.279 1 89.81 66 GLY B O 1
ATOM 1446 N N . LYS B 1 67 ? -11.422 -14.836 -5.277 1 95.44 67 LYS B N 1
ATOM 1447 C CA . LYS B 1 67 ? -10.219 -15.406 -5.859 1 95.44 67 LYS B CA 1
ATOM 1448 C C . LYS B 1 67 ? -9.188 -14.328 -6.164 1 95.44 67 LYS B C 1
ATOM 1450 O O . LYS B 1 67 ? -9.547 -13.211 -6.539 1 95.44 67 LYS B O 1
ATOM 1455 N N . VAL B 1 68 ? -7.934 -14.719 -6.043 1 97.81 68 VAL B N 1
ATOM 1456 C CA . VAL B 1 68 ? -6.844 -13.781 -6.289 1 97.81 68 VAL B CA 1
ATOM 1457 C C . VAL B 1 68 ? -6.215 -14.07 -7.652 1 97.81 68 VAL B C 1
ATOM 1459 O O . VAL B 1 68 ? -5.969 -15.227 -7.996 1 97.81 68 VAL B O 1
ATOM 1462 N N . PHE B 1 69 ? -6.02 -13.047 -8.406 1 98.75 69 PHE B N 1
ATOM 1463 C CA . PHE B 1 69 ? -5.375 -13.172 -9.703 1 98.75 69 PHE B CA 1
ATOM 1464 C C . PHE B 1 69 ? -4.145 -12.281 -9.789 1 98.75 69 PHE B C 1
ATOM 1466 O O . PHE B 1 69 ? -4.105 -11.211 -9.188 1 98.75 69 PHE B O 1
ATOM 1473 N N . VAL B 1 70 ? -3.131 -12.773 -10.547 1 98.88 70 VAL B N 1
ATOM 1474 C CA . VAL B 1 70 ? -1.927 -12 -10.844 1 98.88 70 VAL B CA 1
ATOM 1475 C C . VAL B 1 70 ? -1.661 -12.016 -12.344 1 98.88 70 VAL B C 1
ATOM 1477 O O . VAL B 1 70 ? -1.93 -13.016 -13.023 1 98.88 70 VAL B O 1
ATOM 1480 N N . ARG B 1 71 ? -1.199 -10.938 -12.844 1 98.75 71 ARG B N 1
ATOM 1481 C CA . ARG B 1 71 ? -0.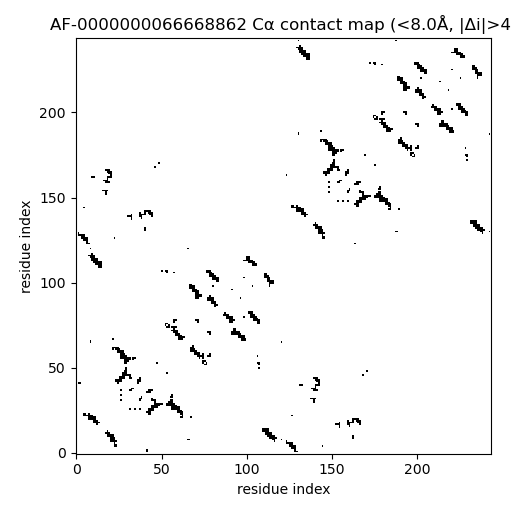785 -10.906 -14.242 1 98.75 71 ARG B CA 1
ATOM 1482 C C . ARG B 1 71 ? 0.44 -10.016 -14.43 1 98.75 71 ARG B C 1
ATOM 1484 O O . ARG B 1 71 ? 0.64 -9.055 -13.672 1 98.75 71 ARG B O 1
ATOM 1491 N N . ASP B 1 72 ? 1.198 -10.398 -15.375 1 98.88 72 ASP B N 1
ATOM 1492 C CA . ASP B 1 72 ? 2.381 -9.633 -15.742 1 98.88 72 ASP B CA 1
ATOM 1493 C C . ASP B 1 72 ? 1.997 -8.383 -16.531 1 98.88 72 ASP B C 1
ATOM 1495 O O . ASP B 1 72 ? 1.025 -8.391 -17.281 1 98.88 72 ASP B O 1
ATOM 1499 N N . ALA B 1 73 ? 2.705 -7.277 -16.328 1 98.38 73 ALA B N 1
ATOM 1500 C CA . ALA B 1 73 ? 2.467 -6.039 -17.062 1 98.38 73 ALA B CA 1
ATOM 1501 C C . ALA B 1 73 ? 3.5 -5.852 -18.172 1 98.38 73 ALA B C 1
ATOM 1503 O O . ALA B 1 73 ? 4.02 -4.75 -18.359 1 98.38 73 ALA B O 1
ATOM 1504 N N . THR B 1 74 ? 3.918 -6.934 -18.844 1 96.38 74 THR B N 1
ATOM 1505 C CA . THR B 1 74 ? 4.883 -6.969 -19.938 1 96.38 74 THR B CA 1
ATOM 1506 C C . THR B 1 74 ? 6.266 -6.535 -19.453 1 96.38 74 THR B C 1
ATOM 1508 O O . THR B 1 74 ? 6.949 -5.762 -20.109 1 96.38 74 THR B O 1
ATOM 1511 N N . ALA B 1 75 ? 6.551 -6.965 -18.281 1 96 75 ALA B N 1
ATOM 1512 C CA . ALA B 1 75 ? 7.863 -6.68 -17.703 1 96 75 ALA B CA 1
ATOM 1513 C C . ALA B 1 75 ? 8.953 -7.496 -18.391 1 96 75 ALA B C 1
ATOM 1515 O O . ALA B 1 75 ? 8.734 -8.648 -18.766 1 96 75 ALA B O 1
ATOM 1516 N N . THR B 1 76 ? 10.109 -6.914 -18.562 1 93.44 76 THR B N 1
ATOM 1517 C CA . THR B 1 76 ? 11.242 -7.555 -19.234 1 93.44 76 THR B CA 1
ATOM 1518 C C . THR B 1 76 ? 11.703 -8.781 -18.469 1 93.44 76 THR B C 1
ATOM 1520 O O . THR B 1 76 ? 11.914 -9.852 -19.047 1 93.44 76 THR B O 1
ATOM 1523 N N . SER B 1 77 ? 11.875 -8.695 -17.172 1 96 77 SER B N 1
ATOM 1524 C CA . SER B 1 77 ? 12.398 -9.781 -16.359 1 96 77 SER B CA 1
ATOM 1525 C C . SER B 1 77 ? 11.305 -10.781 -15.992 1 96 77 SER B C 1
ATOM 1527 O O . SER B 1 77 ? 11.594 -11.875 -15.492 1 96 77 SER B O 1
ATOM 1529 N N . GLY B 1 78 ? 10.094 -10.414 -16.266 1 98.31 78 GLY B N 1
ATOM 1530 C CA . GLY B 1 78 ? 8.984 -11.336 -16.125 1 98.31 78 GLY B CA 1
ATOM 1531 C C . GLY B 1 78 ? 8.438 -11.398 -14.703 1 98.31 78 GLY B C 1
ATOM 1532 O O . GLY B 1 78 ? 9.047 -10.8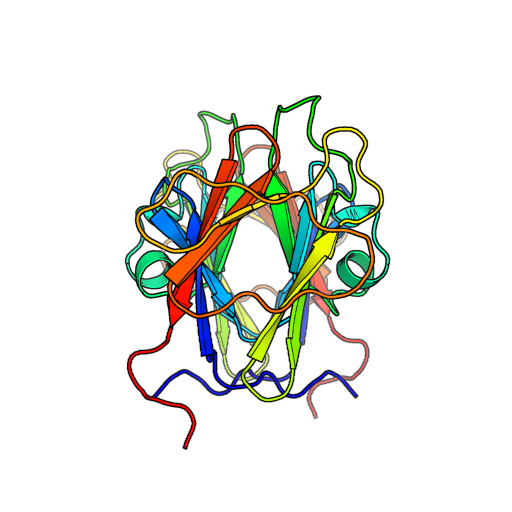59 -13.773 1 98.31 78 GLY B O 1
ATOM 1533 N N . THR B 1 79 ? 7.312 -12 -14.523 1 98.81 79 THR B N 1
ATOM 1534 C CA . THR B 1 79 ? 6.637 -12.344 -13.273 1 98.81 79 THR B CA 1
ATOM 1535 C C . THR B 1 79 ? 6.441 -13.852 -13.172 1 98.81 79 THR B C 1
ATOM 1537 O O . THR B 1 79 ? 6.051 -14.508 -14.141 1 98.81 79 THR B O 1
ATOM 1540 N N . PHE B 1 80 ? 6.711 -14.391 -12.039 1 98.81 80 PHE B N 1
ATOM 1541 C CA . PHE B 1 80 ? 6.672 -15.836 -11.859 1 98.81 80 PHE B CA 1
ATOM 1542 C C . PHE B 1 80 ? 5.801 -16.219 -10.672 1 98.81 80 PHE B C 1
ATOM 1544 O O . PHE B 1 80 ? 5.699 -15.453 -9.703 1 98.81 80 PHE B O 1
ATOM 1551 N N . ILE B 1 81 ? 5.164 -17.391 -10.742 1 98.88 81 ILE B N 1
ATOM 1552 C CA . ILE B 1 81 ? 4.434 -17.922 -9.602 1 98.88 81 ILE B CA 1
ATOM 1553 C C . ILE B 1 81 ? 4.898 -19.359 -9.312 1 98.88 81 ILE B C 1
ATOM 1555 O O . ILE B 1 81 ? 5.457 -20.016 -10.18 1 98.88 81 ILE B O 1
ATOM 1559 N N . ALA B 1 82 ? 4.688 -19.75 -8.047 1 98.56 82 ALA B N 1
ATOM 1560 C CA . ALA B 1 82 ? 5.055 -21.109 -7.645 1 98.56 82 ALA B CA 1
ATOM 1561 C C . ALA B 1 82 ? 4.113 -21.641 -6.566 1 98.56 82 ALA B C 1
ATOM 1563 O O . ALA B 1 82 ? 3.662 -20.875 -5.703 1 98.56 82 ALA B O 1
ATOM 1564 N N . PRO B 1 83 ? 3.865 -22.922 -6.59 1 97.5 83 PRO B N 1
ATOM 1565 C CA . PRO B 1 83 ? 3.121 -23.531 -5.484 1 97.5 83 PRO B CA 1
ATOM 1566 C C . PRO B 1 83 ? 3.916 -23.562 -4.18 1 97.5 83 PRO B C 1
ATOM 1568 O O . PRO B 1 83 ? 5.137 -23.391 -4.195 1 97.5 83 PRO B O 1
ATOM 1571 N N . PRO B 1 84 ? 3.135 -23.703 -3.127 1 96.19 84 PRO B N 1
ATOM 1572 C CA . PRO B 1 84 ? 3.824 -23.734 -1.835 1 96.19 84 PRO B CA 1
ATOM 1573 C C . PRO B 1 84 ? 4.824 -24.891 -1.735 1 96.19 84 PRO B C 1
ATOM 1575 O O . PRO B 1 84 ? 4.555 -25.984 -2.223 1 96.19 84 PRO B O 1
ATOM 1578 N N . GLY B 1 85 ? 5.918 -24.547 -1.122 1 91.69 85 GLY B N 1
ATOM 1579 C CA . GLY B 1 85 ? 6.867 -25.594 -0.764 1 91.69 85 GLY B CA 1
ATOM 1580 C C . GLY B 1 85 ? 7.727 -26.047 -1.93 1 91.69 85 GLY B C 1
ATOM 1581 O O . GLY B 1 85 ? 8.438 -27.047 -1.832 1 91.69 85 GLY B O 1
ATOM 1582 N N . THR B 1 86 ? 7.578 -25.359 -3.092 1 90.38 86 THR B N 1
ATOM 1583 C CA . THR B 1 86 ? 8.406 -25.734 -4.227 1 90.38 86 THR B CA 1
ATOM 1584 C C . THR B 1 86 ? 9.203 -24.547 -4.75 1 90.38 86 THR B C 1
ATOM 1586 O O . THR B 1 86 ? 8.906 -23.391 -4.406 1 90.38 86 THR B O 1
ATOM 1589 N N . ASP B 1 87 ? 10.266 -24.828 -5.5 1 89.75 87 ASP B N 1
ATOM 1590 C CA . ASP B 1 87 ? 11.008 -23.797 -6.211 1 89.75 87 ASP B CA 1
ATOM 1591 C C . ASP B 1 87 ? 10.742 -23.859 -7.715 1 89.75 87 ASP B C 1
ATOM 1593 O O . ASP B 1 87 ? 11.609 -23.5 -8.516 1 89.75 87 ASP B O 1
ATOM 1597 N N . GLN B 1 88 ? 9.656 -24.422 -8.031 1 96.62 88 GLN B N 1
ATOM 1598 C CA . GLN B 1 88 ? 9.266 -24.484 -9.438 1 96.62 88 GLN B CA 1
ATOM 1599 C C . GLN B 1 88 ? 8.516 -23.219 -9.852 1 96.62 88 GLN B C 1
ATOM 1601 O O . GLN B 1 88 ? 7.285 -23.172 -9.766 1 96.62 88 GLN B O 1
ATOM 1606 N N . TRP B 1 89 ? 9.219 -22.375 -10.344 1 98.19 89 TRP B N 1
ATOM 1607 C CA . TRP B 1 89 ? 8.648 -21.094 -10.742 1 98.19 89 TRP B CA 1
ATOM 1608 C C . TRP B 1 89 ? 8.156 -21.141 -12.188 1 98.19 89 TRP B C 1
ATOM 1610 O O . TRP B 1 89 ? 8.867 -21.625 -13.07 1 98.19 89 TRP B O 1
ATOM 1620 N N . THR B 1 90 ? 7.016 -20.703 -12.445 1 98.31 90 THR B N 1
ATOM 1621 C CA . THR B 1 90 ? 6.426 -20.609 -13.773 1 98.31 90 THR B CA 1
ATOM 1622 C C . THR B 1 90 ? 6.219 -19.141 -14.172 1 98.31 90 THR B C 1
ATOM 1624 O O . THR B 1 90 ? 5.594 -18.375 -13.438 1 98.31 90 THR B O 1
ATOM 1627 N N . ARG B 1 91 ? 6.77 -18.75 -15.273 1 98.56 91 ARG B N 1
ATOM 1628 C CA . ARG B 1 91 ? 6.559 -17.406 -15.781 1 98.56 91 ARG B CA 1
ATOM 1629 C C . ARG B 1 91 ? 5.113 -17.203 -16.234 1 98.56 91 ARG B C 1
ATOM 1631 O O . ARG B 1 91 ? 4.57 -18.047 -16.953 1 98.56 91 ARG B O 1
ATOM 1638 N N . ILE B 1 92 ? 4.508 -16.172 -15.82 1 98.75 92 ILE B N 1
ATOM 1639 C CA . ILE B 1 92 ? 3.131 -15.914 -16.219 1 98.75 92 ILE B CA 1
ATOM 1640 C C . ILE B 1 92 ? 3.094 -14.797 -17.266 1 98.75 92 ILE B C 1
ATOM 1642 O O . ILE B 1 92 ? 4.102 -14.125 -17.5 1 98.75 92 ILE B O 1
ATOM 1646 N N . THR B 1 93 ? 1.933 -14.555 -17.922 1 98.44 93 THR B N 1
ATOM 1647 C CA . THR B 1 93 ? 1.772 -13.602 -19.016 1 98.44 93 THR B CA 1
ATOM 1648 C C . THR B 1 93 ? 0.872 -12.445 -18.594 1 98.44 93 THR B C 1
ATOM 1650 O O . THR B 1 93 ? 0.613 -12.25 -17.406 1 98.44 93 THR B O 1
ATOM 1653 N N . THR B 1 94 ? 0.478 -11.711 -19.578 1 98.62 94 THR B N 1
ATOM 1654 C CA . THR B 1 94 ? -0.396 -10.578 -19.312 1 98.62 94 THR B CA 1
ATOM 1655 C C . THR B 1 94 ? -1.835 -11.031 -19.094 1 98.62 94 THR B C 1
ATOM 1657 O O . THR B 1 94 ? -2.699 -10.234 -18.734 1 98.62 94 THR B O 1
ATOM 1660 N N . SER B 1 95 ? -2.082 -12.273 -19.281 1 98.38 95 SE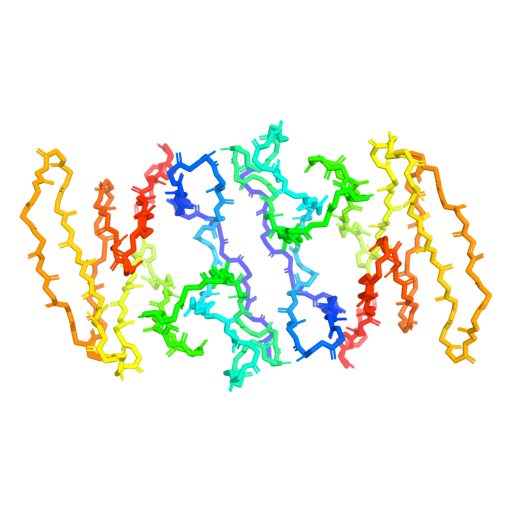R B N 1
ATOM 1661 C CA . SER B 1 95 ? -3.389 -12.828 -18.938 1 98.38 95 SER B CA 1
ATOM 1662 C C . SER B 1 95 ? -3.504 -13.117 -17.453 1 98.38 95 SER B C 1
ATOM 1664 O O . SER B 1 95 ? -2.57 -13.641 -16.844 1 98.38 95 SER B O 1
ATOM 1666 N N . PRO B 1 96 ? -4.637 -12.781 -16.891 1 98.5 96 PRO B N 1
ATOM 1667 C CA . PRO B 1 96 ? -4.797 -13.055 -15.461 1 98.5 96 PRO B CA 1
ATOM 1668 C C . PRO B 1 96 ? -4.602 -14.531 -15.117 1 98.5 96 PRO B C 1
ATOM 1670 O O . PRO B 1 96 ? -5.188 -15.398 -15.773 1 98.5 96 PRO B O 1
ATOM 1673 N N . THR B 1 97 ? -3.805 -14.781 -14.164 1 98.69 97 THR B N 1
ATOM 1674 C CA . THR B 1 97 ? -3.535 -16.109 -13.633 1 98.69 97 THR B CA 1
ATOM 1675 C C . THR B 1 97 ? -3.949 -16.219 -12.172 1 98.69 97 THR B C 1
ATOM 1677 O O . THR B 1 97 ? -3.596 -15.352 -11.359 1 98.69 97 THR B O 1
ATOM 1680 N N . GLU B 1 98 ? -4.699 -17.203 -11.852 1 98.62 98 GLU B N 1
ATOM 1681 C CA . GLU B 1 98 ? -5.129 -17.359 -10.461 1 98.62 98 GLU B CA 1
ATOM 1682 C C . GLU B 1 98 ? -3.943 -17.672 -9.555 1 98.62 98 GLU B C 1
ATOM 1684 O O . GLU B 1 98 ? -3.115 -18.531 -9.867 1 98.62 98 GLU B O 1
ATOM 1689 N N . LEU B 1 99 ? -3.811 -16.953 -8.531 1 98.69 99 LEU B N 1
ATOM 1690 C CA . LEU B 1 99 ? -2.896 -17.25 -7.43 1 98.69 99 LEU B CA 1
ATOM 1691 C C . LEU B 1 99 ? -3.617 -17.969 -6.297 1 98.69 99 LEU B C 1
ATOM 1693 O O . LEU B 1 99 ? -4.375 -17.359 -5.543 1 98.69 99 LEU B O 1
ATOM 1697 N N . ARG B 1 100 ? -3.412 -19.172 -6.133 1 97.88 100 ARG B N 1
ATOM 1698 C CA . ARG B 1 100 ? -4.117 -19.969 -5.137 1 97.88 100 ARG B CA 1
ATOM 1699 C C . ARG B 1 100 ? -3.539 -19.75 -3.744 1 97.88 100 ARG B C 1
ATOM 1701 O O . ARG B 1 100 ? -2.387 -19.328 -3.604 1 97.88 100 ARG B O 1
ATOM 1708 N N . PRO B 1 101 ? -4.336 -20.031 -2.746 1 97.25 101 PRO B N 1
ATOM 1709 C CA . PRO B 1 101 ? -3.822 -19.875 -1.384 1 97.25 101 PRO B CA 1
ATOM 1710 C C . PRO B 1 101 ? -2.496 -20.609 -1.163 1 97.25 101 PRO B C 1
ATOM 1712 O O . PRO B 1 101 ? -2.355 -21.766 -1.548 1 97.25 101 PRO B O 1
ATOM 1715 N N . GLY B 1 102 ? -1.554 -19.891 -0.577 1 97.75 102 GLY B N 1
ATOM 1716 C CA . GLY B 1 102 ? -0.253 -20.469 -0.284 1 97.75 102 GLY B CA 1
ATOM 1717 C C . GLY B 1 102 ? 0.75 -20.281 -1.406 1 97.75 102 GLY B C 1
ATOM 1718 O O . GLY B 1 102 ? 1.955 -20.438 -1.204 1 97.75 102 GLY B O 1
ATOM 1719 N N . TRP B 1 103 ? 0.264 -19.953 -2.619 1 98.44 103 TRP B N 1
ATOM 1720 C CA . TRP B 1 103 ? 1.163 -19.75 -3.75 1 98.44 103 TRP B CA 1
ATOM 1721 C C . TRP B 1 103 ? 1.923 -18.438 -3.613 1 98.44 103 TRP B C 1
ATOM 1723 O O . TRP B 1 103 ? 1.497 -17.531 -2.883 1 98.44 103 TRP B O 1
ATOM 1733 N N . SER B 1 104 ? 3.051 -18.359 -4.316 1 98.69 104 SER B N 1
ATOM 1734 C CA . SER B 1 104 ? 3.916 -17.188 -4.254 1 98.69 104 SER B CA 1
ATOM 1735 C C . SER B 1 104 ? 4.074 -16.547 -5.625 1 98.69 104 SER B C 1
ATOM 1737 O O . SER B 1 104 ? 3.969 -17.219 -6.652 1 98.69 104 SER B O 1
ATOM 1739 N N . VAL B 1 105 ? 4.262 -15.289 -5.641 1 98.69 105 VAL B N 1
ATOM 1740 C CA . VAL B 1 105 ? 4.648 -14.492 -6.805 1 98.69 105 VAL B CA 1
ATOM 1741 C C . VAL B 1 105 ? 6.078 -13.992 -6.633 1 98.69 105 VAL B C 1
ATOM 1743 O O . VAL B 1 105 ? 6.453 -13.516 -5.562 1 98.69 105 VAL B O 1
ATOM 1746 N N . ARG B 1 106 ? 6.844 -14.078 -7.648 1 98.38 106 ARG B N 1
ATOM 1747 C CA . ARG B 1 106 ? 8.219 -13.586 -7.621 1 98.38 106 ARG B CA 1
ATOM 1748 C C . ARG B 1 106 ? 8.438 -12.516 -8.688 1 98.38 106 ARG B C 1
ATOM 1750 O O . ARG B 1 106 ? 8.07 -12.711 -9.852 1 98.38 106 ARG B O 1
ATOM 1757 N N . ILE B 1 107 ? 8.898 -11.438 -8.32 1 98 107 ILE B N 1
ATOM 1758 C CA . ILE B 1 107 ? 9.352 -10.328 -9.156 1 98 107 ILE B CA 1
ATOM 1759 C C . ILE B 1 107 ? 10.797 -9.984 -8.82 1 98 107 ILE B C 1
ATOM 1761 O O . ILE B 1 107 ? 11.086 -9.492 -7.73 1 98 107 ILE B O 1
ATOM 1765 N N . SER B 1 108 ? 11.672 -10.211 -9.758 1 96.75 108 SER B N 1
ATOM 1766 C CA . SER B 1 108 ? 13.094 -10.109 -9.453 1 96.75 108 SER B CA 1
ATOM 1767 C C . SER B 1 108 ? 13.461 -10.945 -8.234 1 96.75 108 SER B C 1
ATOM 1769 O O . SER B 1 108 ? 13.188 -12.141 -8.188 1 96.75 108 SER B O 1
ATOM 1771 N N . ASP B 1 109 ? 14 -10.289 -7.203 1 94.44 109 ASP B N 1
ATOM 1772 C CA . ASP B 1 109 ? 14.414 -11.039 -6.023 1 94.44 109 ASP B CA 1
ATOM 1773 C C . ASP B 1 109 ? 13.367 -10.953 -4.918 1 94.44 109 ASP B C 1
ATOM 1775 O O . ASP B 1 109 ? 13.562 -11.484 -3.822 1 94.44 109 ASP B O 1
ATOM 1779 N N . ARG B 1 110 ? 12.258 -10.383 -5.219 1 96.12 110 ARG B N 1
ATOM 1780 C CA . ARG B 1 110 ? 11.203 -10.25 -4.223 1 96.12 110 ARG B CA 1
ATOM 1781 C C . ARG B 1 110 ? 10.164 -11.352 -4.371 1 96.12 110 ARG B C 1
ATOM 1783 O O . ARG B 1 110 ? 9.789 -11.719 -5.488 1 96.12 110 ARG B O 1
ATOM 1790 N N . VAL B 1 111 ? 9.781 -11.859 -3.26 1 97.25 111 VAL B N 1
ATOM 1791 C CA . VAL B 1 111 ? 8.766 -12.906 -3.244 1 97.25 111 VAL B CA 1
ATOM 1792 C C . VAL B 1 111 ? 7.609 -12.492 -2.34 1 97.25 111 VAL B C 1
ATOM 1794 O O . VAL B 1 111 ? 7.82 -12.07 -1.199 1 97.25 111 VAL B O 1
ATOM 1797 N N . LEU B 1 112 ? 6.406 -12.562 -2.809 1 98.19 112 LEU B N 1
ATOM 1798 C CA . LEU B 1 112 ? 5.168 -12.336 -2.07 1 98.19 112 LEU B CA 1
ATOM 1799 C C . LEU B 1 112 ? 4.328 -13.609 -2.02 1 98.19 112 LEU B C 1
ATOM 1801 O O . LEU B 1 112 ? 4.09 -14.242 -3.049 1 98.19 112 LEU B O 1
ATOM 1805 N N . THR B 1 113 ? 3.854 -13.961 -0.875 1 98.5 113 THR B N 1
ATOM 1806 C CA . THR B 1 113 ? 3.078 -15.18 -0.692 1 98.5 113 THR B CA 1
ATOM 1807 C C . THR B 1 113 ? 1.638 -14.852 -0.306 1 98.5 113 THR B C 1
ATOM 1809 O O . THR B 1 113 ? 1.396 -13.984 0.536 1 98.5 113 THR B O 1
ATOM 1812 N N . TYR B 1 114 ? 0.708 -15.516 -0.984 1 98.81 114 TYR B N 1
ATOM 1813 C CA . TYR B 1 114 ? -0.705 -15.367 -0.648 1 98.81 114 TYR B CA 1
ATOM 1814 C C . TYR B 1 114 ? -1.062 -16.203 0.579 1 98.81 114 TYR B C 1
ATOM 1816 O O . TYR B 1 114 ? -1.043 -17.422 0.53 1 98.81 114 TYR B O 1
ATOM 1824 N N . ARG B 1 115 ? -1.375 -15.562 1.657 1 97.5 115 ARG B N 1
ATOM 1825 C CA . ARG B 1 115 ? -1.914 -16.203 2.855 1 97.5 115 ARG B CA 1
ATOM 1826 C C . ARG B 1 115 ? -3.418 -15.969 2.965 1 97.5 115 ARG B C 1
ATOM 1828 O O . ARG B 1 115 ? -3.871 -14.836 3.127 1 97.5 115 ARG B O 1
ATOM 1835 N N . PRO B 1 116 ? -4.176 -17.094 2.865 1 95.38 116 PRO B N 1
ATOM 1836 C CA . PRO B 1 116 ? -5.629 -16.922 2.945 1 95.38 116 PRO B CA 1
ATOM 1837 C C . PRO B 1 116 ? -6.105 -16.562 4.352 1 95.38 116 PRO B C 1
ATOM 1839 O O . PRO B 1 116 ? -5.402 -16.812 5.332 1 95.38 116 PRO B O 1
ATOM 1842 N N . ASP B 1 117 ? -7.242 -15.789 4.355 1 87.5 117 ASP B N 1
ATOM 1843 C CA . ASP B 1 117 ? -7.895 -15.547 5.637 1 87.5 117 ASP B CA 1
ATOM 1844 C C . ASP B 1 117 ? -8.406 -16.844 6.25 1 87.5 117 ASP B C 1
ATOM 1846 O O . ASP B 1 117 ? -8.727 -17.797 5.527 1 87.5 117 ASP B O 1
ATOM 1850 N N . ASP B 1 118 ? -8.156 -17.062 7.484 1 74 118 ASP B N 1
ATOM 1851 C CA . ASP B 1 118 ? -8.625 -18.281 8.141 1 74 118 ASP B CA 1
ATOM 1852 C C . ASP B 1 118 ? -10.125 -18.469 7.953 1 74 118 ASP B C 1
ATOM 1854 O O . ASP B 1 118 ? -10.648 -19.562 8.133 1 74 118 ASP B O 1
ATOM 1858 N N . HIS B 1 119 ? -10.891 -17.438 7.691 1 58.47 119 HIS B N 1
ATOM 1859 C CA . HIS B 1 119 ? -12.32 -17.703 7.566 1 58.47 119 HIS B CA 1
ATOM 1860 C C . HIS B 1 119 ? -12.703 -18 6.121 1 58.47 119 HIS B C 1
ATOM 1862 O O . HIS B 1 119 ? -12.594 -17.125 5.254 1 58.47 119 HIS B O 1
ATOM 1868 N N . PRO B 1 120 ? -12.797 -19.234 5.695 1 46.75 120 PRO B N 1
ATOM 1869 C CA . PRO B 1 120 ? -13.141 -19.656 4.336 1 46.75 120 PRO B CA 1
ATOM 1870 C C . PRO B 1 120 ? -14.305 -18.875 3.746 1 46.75 120 PRO B C 1
ATOM 1872 O O . PRO B 1 120 ? -15.203 -18.438 4.48 1 46.75 120 PRO B O 1
ATOM 1875 N N . THR B 1 121 ? -14.125 -18.078 2.629 1 41.44 121 THR B N 1
ATOM 1876 C CA . THR B 1 121 ? -15.312 -17.625 1.91 1 41.44 121 THR B CA 1
ATOM 1877 C C . THR B 1 121 ? -16.344 -18.75 1.824 1 41.44 121 THR B C 1
ATOM 1879 O O . THR B 1 121 ? -16.031 -19.859 1.409 1 41.44 121 THR B O 1
ATOM 1882 N N . PRO B 1 122 ? -17.594 -18.5 2.322 1 40.19 122 PRO B N 1
ATOM 1883 C CA . PRO B 1 122 ? -18.594 -19.562 2.229 1 40.19 122 PRO B CA 1
ATOM 1884 C C . PRO B 1 122 ? -18.781 -20.078 0.804 1 40.19 122 PRO B C 1
ATOM 1886 O O . PRO B 1 122 ? -18.531 -19.344 -0.158 1 40.19 122 PRO B O 1
#

Solvent-accessible surface area (backbone atoms only — not comparable to full-atom values): 12595 Å² total; per-residue (Å²): 129,71,69,72,31,44,61,52,50,23,26,40,30,35,83,84,42,37,19,40,46,39,37,53,34,35,31,30,13,50,37,25,36,78,38,66,47,17,53,68,37,68,18,30,61,44,74,47,71,98,44,90,62,44,33,43,56,24,32,40,38,39,62,57,93,84,36,40,32,36,22,23,50,80,32,90,75,45,30,28,36,26,56,66,97,54,88,61,68,42,78,56,47,69,56,77,36,78,51,51,75,49,19,31,40,34,50,74,92,44,48,33,31,32,43,59,41,89,70,70,82,130,128,73,67,74,29,44,60,50,50,24,26,42,29,35,81,83,42,38,20,40,46,38,37,52,34,34,31,30,14,51,38,27,34,78,36,65,47,16,54,68,37,71,18,31,61,42,74,47,72,98,43,91,61,45,33,42,54,24,32,39,37,38,61,57,93,84,38,40,31,38,24,22,51,80,30,88,75,46,29,29,36,24,55,63,97,55,90,60,68,41,78,55,46,68,55,78,35,79,49,51,77,49,19,33,39,34,48,73,91,44,47,34,30,31,43,60,40,88,69,71,81,129